Protein AF-A0A8S3V512-F1 (afdb_monomer_lite)

Secondary structure (DSSP, 8-state):
----HHHHHHHHHTT---------------------HHHHHHHHHTTSSSS-S------------EEE------GGG--STT----S--EEEEEEEETTEEEEEEPPPTTGGG-TTEEEEEEEEETTEEEE---BSSSEEEEEE-SSEEEETTEEEE--TTS-EEEEEEEEEEEEETTEEEEEPPPPPPEEEEE----

Structure (mmCIF, N/CA/C/O backbone):
data_AF-A0A8S3V512-F1
#
_entry.id   AF-A0A8S3V512-F1
#
loop_
_atom_site.group_PDB
_atom_site.id
_atom_site.type_symbol
_atom_site.label_atom_id
_atom_site.label_alt_id
_atom_site.label_comp_id
_atom_site.label_asym_id
_atom_site.label_entity_id
_atom_site.label_seq_id
_atom_site.pdbx_PDB_ins_code
_atom_site.Cartn_x
_atom_site.Cartn_y
_atom_site.Cartn_z
_atom_site.occupancy
_atom_site.B_iso_or_equiv
_atom_site.auth_seq_id
_atom_site.auth_comp_id
_atom_site.auth_asym_id
_atom_site.auth_atom_id
_atom_site.pdbx_PDB_model_num
ATOM 1 N N . MET A 1 1 ? 7.514 -22.785 24.937 1.00 37.00 1 MET A N 1
ATOM 2 C CA . MET A 1 1 ? 7.696 -21.390 25.385 1.00 37.00 1 MET A CA 1
ATOM 3 C C . MET A 1 1 ? 6.914 -20.519 24.428 1.00 37.00 1 MET A C 1
ATOM 5 O O . MET A 1 1 ? 7.418 -20.185 23.365 1.00 37.00 1 MET A O 1
ATOM 9 N N . GLU A 1 2 ? 5.651 -20.269 24.754 1.00 36.62 2 GLU A N 1
ATOM 10 C CA . GLU A 1 2 ? 4.831 -19.284 24.052 1.00 36.62 2 GLU A CA 1
ATOM 11 C C . GLU A 1 2 ? 5.275 -17.908 24.545 1.00 36.62 2 GLU A C 1
ATOM 13 O O . GLU A 1 2 ? 5.226 -17.632 25.741 1.00 36.62 2 GLU A O 1
ATOM 18 N N . PHE A 1 3 ? 5.815 -17.088 23.646 1.00 35.81 3 PHE A N 1
ATOM 19 C CA . PHE A 1 3 ? 6.108 -15.696 23.959 1.00 35.81 3 PHE A CA 1
ATOM 20 C C . PHE A 1 3 ? 4.819 -14.895 23.810 1.00 35.81 3 PHE A C 1
ATOM 22 O O . PHE A 1 3 ? 4.218 -14.872 22.735 1.00 35.81 3 PHE A O 1
ATOM 29 N N . ASP A 1 4 ? 4.412 -14.251 24.898 1.00 40.69 4 ASP A N 1
ATOM 30 C CA . ASP A 1 4 ? 3.221 -13.420 24.959 1.00 40.69 4 ASP A CA 1
ATOM 31 C C . ASP A 1 4 ? 3.415 -12.175 24.073 1.00 40.69 4 ASP A C 1
ATOM 33 O O . ASP A 1 4 ? 4.171 -11.249 24.382 1.00 40.69 4 ASP A O 1
ATOM 37 N N . SER A 1 5 ? 2.784 -12.196 22.897 1.00 44.16 5 SER A N 1
ATOM 38 C CA . SER A 1 5 ? 2.915 -11.175 21.843 1.00 44.16 5 SER A CA 1
ATOM 39 C C . SER A 1 5 ? 2.539 -9.754 22.297 1.00 44.16 5 SER A C 1
ATOM 41 O O . SER A 1 5 ? 2.955 -8.771 21.678 1.00 44.16 5 SER A O 1
ATOM 43 N N . VAL A 1 6 ? 1.814 -9.637 23.414 1.00 45.00 6 VAL A N 1
ATOM 44 C CA . VAL A 1 6 ? 1.390 -8.368 24.014 1.00 45.00 6 VAL A CA 1
ATOM 45 C C . VAL A 1 6 ? 2.539 -7.673 24.759 1.00 45.00 6 VAL A C 1
ATOM 47 O O . VAL A 1 6 ? 2.674 -6.449 24.675 1.00 45.00 6 VAL A O 1
ATOM 50 N N . GLU A 1 7 ? 3.429 -8.415 25.429 1.00 44.62 7 GLU A N 1
ATOM 51 C CA . GLU A 1 7 ? 4.554 -7.816 26.168 1.00 44.62 7 GLU A CA 1
ATOM 52 C C . GLU A 1 7 ? 5.646 -7.272 25.239 1.00 44.62 7 GLU A C 1
ATOM 54 O O . GLU A 1 7 ? 6.241 -6.224 25.513 1.00 44.62 7 GLU A O 1
ATOM 59 N N . TRP A 1 8 ? 5.875 -7.927 24.096 1.00 46.31 8 TRP A N 1
ATOM 60 C CA . TRP A 1 8 ? 6.818 -7.430 23.091 1.00 46.31 8 TRP A CA 1
ATOM 61 C C . TRP A 1 8 ? 6.380 -6.073 22.516 1.00 46.31 8 TRP A C 1
ATOM 63 O O . TRP A 1 8 ? 7.213 -5.187 22.305 1.00 46.31 8 TRP A O 1
ATOM 73 N N . PHE A 1 9 ? 5.070 -5.880 22.329 1.00 43.34 9 PHE A N 1
ATOM 74 C CA . PHE A 1 9 ? 4.493 -4.646 21.800 1.00 43.34 9 PHE A CA 1
ATOM 75 C C . PHE A 1 9 ? 4.665 -3.455 22.761 1.00 43.34 9 PHE A C 1
ATOM 77 O O . PHE A 1 9 ? 5.029 -2.361 22.328 1.00 43.34 9 PHE A O 1
ATOM 84 N N . ASN A 1 10 ? 4.501 -3.664 24.071 1.00 40.06 10 ASN A N 1
ATOM 85 C CA . ASN A 1 10 ? 4.652 -2.592 25.063 1.00 40.06 10 ASN A CA 1
ATOM 86 C C . ASN A 1 10 ? 6.109 -2.127 25.231 1.00 40.06 10 ASN A C 1
ATOM 88 O O . ASN A 1 10 ? 6.362 -0.944 25.455 1.00 40.06 10 ASN A O 1
ATOM 92 N N . ARG A 1 11 ? 7.093 -3.017 25.047 1.00 41.66 11 ARG A N 1
ATOM 93 C CA . ARG A 1 11 ? 8.512 -2.699 25.289 1.00 41.66 11 ARG A CA 1
ATOM 94 C C . ARG A 1 11 ? 9.146 -1.789 24.227 1.00 41.66 11 ARG A C 1
ATOM 96 O O . ARG A 1 11 ? 10.160 -1.153 24.497 1.00 41.66 11 ARG A O 1
ATOM 103 N N . LYS A 1 12 ? 8.566 -1.703 23.024 1.00 40.97 12 LYS A N 1
ATOM 104 C CA . LYS A 1 12 ? 9.072 -0.860 21.919 1.00 40.97 12 LYS A CA 1
ATOM 105 C C . LYS A 1 12 ? 8.526 0.572 21.924 1.00 40.97 12 LYS A C 1
ATOM 107 O O . LYS A 1 12 ? 9.119 1.424 21.270 1.00 40.97 12 LYS A O 1
ATOM 112 N N . VAL A 1 13 ? 7.438 0.846 22.649 1.00 43.56 13 VAL A N 1
ATOM 113 C CA . VAL A 1 13 ? 6.788 2.171 22.670 1.00 43.56 13 VAL A CA 1
ATOM 114 C C . VAL A 1 13 ? 7.428 3.117 23.699 1.00 43.56 13 VAL A C 1
ATOM 116 O O . VAL A 1 13 ? 7.411 4.325 23.502 1.00 43.56 13 VAL A O 1
ATOM 119 N N . CYS A 1 14 ? 8.096 2.601 24.734 1.00 39.25 14 CYS A N 1
ATOM 120 C CA . CYS A 1 14 ? 8.660 3.409 25.827 1.00 39.25 14 CYS A CA 1
ATOM 121 C C . CYS A 1 14 ? 10.039 4.056 25.555 1.00 39.25 14 CYS A C 1
ATOM 123 O O . CYS A 1 14 ? 10.699 4.478 26.498 1.00 39.25 14 CYS A O 1
ATOM 125 N N . HIS A 1 15 ? 10.509 4.135 24.305 1.00 37.75 15 HIS A N 1
ATOM 126 C CA . HIS A 1 15 ? 11.837 4.696 23.977 1.00 37.75 15 HIS A CA 1
ATOM 127 C C . HIS A 1 15 ? 11.812 5.921 23.048 1.00 37.75 15 HIS A C 1
ATOM 129 O O . HIS A 1 15 ? 12.822 6.237 22.426 1.00 37.75 15 HIS A O 1
ATOM 135 N N . LEU A 1 16 ? 10.680 6.627 22.954 1.00 42.75 16 LEU A N 1
ATOM 136 C CA . LEU A 1 16 ? 10.548 7.824 22.108 1.00 42.75 16 LEU A CA 1
ATOM 137 C C . LEU A 1 16 ? 10.292 9.142 22.869 1.00 42.75 16 LEU A C 1
ATOM 139 O O . LEU A 1 16 ? 10.141 10.171 22.219 1.00 42.75 16 LEU A O 1
ATOM 143 N N . ASP A 1 17 ? 10.330 9.151 24.206 1.00 38.28 17 ASP A N 1
ATOM 144 C CA . ASP A 1 17 ? 9.969 10.321 25.033 1.00 38.28 17 ASP A CA 1
ATOM 145 C C . ASP A 1 17 ? 11.167 11.123 25.591 1.00 38.28 17 ASP A C 1
ATOM 147 O O . ASP A 1 17 ? 11.149 11.562 26.737 1.00 38.28 17 ASP A O 1
ATOM 151 N N . GLU A 1 18 ? 12.208 11.381 24.792 1.00 43.38 18 GLU A N 1
ATOM 152 C CA . GLU A 1 18 ? 13.261 12.347 25.169 1.00 43.38 18 GLU A CA 1
ATOM 153 C C . GLU A 1 18 ? 13.635 13.288 24.015 1.00 43.38 18 GLU A C 1
ATOM 155 O O . GLU A 1 18 ? 14.761 13.300 23.531 1.00 43.38 18 GLU A O 1
ATOM 160 N N . VAL A 1 19 ? 12.689 14.131 23.585 1.00 39.28 19 VAL A N 1
ATOM 161 C CA . VAL A 1 19 ? 13.014 15.443 22.995 1.00 39.28 19 VAL A CA 1
ATOM 162 C C . VAL A 1 19 ? 12.019 16.477 23.531 1.00 39.28 19 VAL A C 1
ATOM 164 O O . VAL A 1 19 ? 10.984 16.767 22.935 1.00 39.28 19 VAL A O 1
ATOM 167 N N . LEU A 1 20 ? 12.340 17.016 24.707 1.00 36.06 20 LEU A N 1
ATOM 168 C CA . LEU A 1 20 ? 11.692 18.176 25.316 1.00 36.06 20 LEU A CA 1
ATOM 169 C C . LEU A 1 20 ? 12.034 19.437 24.506 1.00 36.06 20 LEU A C 1
ATOM 171 O O . LEU A 1 20 ? 13.169 19.908 24.538 1.00 36.06 20 LEU A O 1
ATOM 175 N N . VAL A 1 21 ? 11.047 20.010 23.815 1.00 41.50 21 VAL A N 1
ATOM 176 C CA . VAL A 1 21 ? 11.121 21.384 23.296 1.00 41.50 21 VAL A CA 1
ATOM 177 C C . VAL A 1 21 ? 10.323 22.288 24.230 1.00 41.50 21 VAL A C 1
ATOM 179 O O . VAL A 1 21 ? 9.116 22.134 24.402 1.00 41.50 21 VAL A O 1
ATOM 182 N N . HIS A 1 22 ? 11.037 23.220 24.855 1.00 35.31 22 HIS A N 1
ATOM 183 C CA . HIS A 1 22 ? 10.507 24.305 25.673 1.00 35.31 22 HIS A CA 1
ATOM 184 C C . HIS A 1 22 ? 9.662 25.248 24.799 1.00 35.31 22 HIS A C 1
ATOM 186 O O . HIS A 1 22 ? 10.190 25.857 23.870 1.00 35.31 22 HIS A O 1
ATOM 192 N N . ILE A 1 23 ? 8.367 25.384 25.097 1.00 40.06 23 ILE A N 1
ATOM 193 C CA . ILE A 1 23 ? 7.499 26.414 24.510 1.00 40.06 23 ILE A CA 1
ATOM 194 C C . ILE A 1 23 ? 7.161 27.419 25.621 1.00 40.06 23 ILE A C 1
ATOM 196 O O . ILE A 1 23 ? 6.648 27.000 26.662 1.00 40.06 23 ILE A O 1
ATOM 200 N N . PRO A 1 24 ? 7.458 28.718 25.446 1.00 37.62 24 PRO A N 1
ATOM 201 C CA . PRO A 1 24 ? 7.123 29.736 26.429 1.00 37.62 24 PRO A CA 1
ATOM 202 C C . PRO A 1 24 ? 5.611 29.986 26.483 1.00 37.62 24 PRO A C 1
ATOM 204 O O . PRO A 1 24 ? 4.921 30.056 25.467 1.00 37.62 24 PRO A O 1
ATOM 207 N N . SER A 1 25 ? 5.127 30.109 27.716 1.00 42.19 25 SER A N 1
ATOM 208 C CA . SER A 1 25 ? 3.764 30.461 28.098 1.00 42.19 25 SER A CA 1
ATOM 209 C C . SER A 1 25 ? 3.593 31.971 28.034 1.00 42.19 25 SER A C 1
ATOM 211 O O . SER A 1 25 ? 4.161 32.652 28.877 1.00 42.19 25 SER A O 1
ATOM 213 N N . GLU A 1 26 ? 2.768 32.469 27.117 1.00 45.38 26 GLU A N 1
ATOM 214 C CA . GLU A 1 26 ? 2.046 33.737 27.264 1.00 45.38 26 GLU A CA 1
ATOM 215 C C . GLU A 1 26 ? 0.989 33.847 26.156 1.00 45.38 26 GLU A C 1
ATOM 217 O O . GLU A 1 26 ? 1.321 33.789 24.976 1.00 45.38 26 GLU A O 1
ATOM 222 N N . CYS A 1 27 ? -0.287 33.924 26.548 1.00 37.25 27 CYS A N 1
ATOM 223 C CA . CYS A 1 27 ? -1.294 34.842 26.001 1.00 37.25 27 CYS A CA 1
ATOM 224 C C . CYS A 1 27 ? -2.645 34.565 26.676 1.00 37.25 27 CYS A C 1
ATOM 226 O O . CYS A 1 27 ? -3.325 33.571 26.426 1.00 37.25 27 CYS A O 1
ATOM 228 N N . HIS A 1 28 ? -2.988 35.483 27.572 1.00 43.50 28 HIS A N 1
ATOM 229 C CA . HIS A 1 28 ? -4.308 35.703 28.137 1.00 43.50 28 HIS A CA 1
ATOM 230 C C . HIS A 1 28 ? -5.195 36.324 27.051 1.00 43.50 28 HIS A C 1
ATOM 232 O O . HIS A 1 28 ? -4.882 37.426 26.624 1.00 43.50 28 HIS A O 1
ATOM 238 N N . GLU A 1 29 ? -6.316 35.704 26.677 1.00 43.66 29 GLU A N 1
ATOM 239 C CA . GLU A 1 29 ? -7.470 36.443 26.145 1.00 43.66 29 GLU A CA 1
ATOM 240 C C . GLU A 1 29 ? -8.781 35.822 26.639 1.00 43.66 29 GLU A C 1
ATOM 242 O O . GLU A 1 29 ? -8.991 34.608 26.625 1.00 43.66 29 GLU A O 1
ATOM 247 N N . GLN A 1 30 ? -9.631 36.708 27.149 1.00 46.22 30 GLN A N 1
ATOM 248 C CA . GLN A 1 30 ? -10.983 36.470 27.628 1.00 46.22 30 GLN A CA 1
ATOM 249 C C . GLN A 1 30 ? -11.891 36.114 26.445 1.00 46.22 30 GLN A C 1
ATOM 251 O O . GLN A 1 30 ? -11.862 36.801 25.429 1.00 46.22 30 GLN A O 1
ATOM 256 N N . TYR A 1 31 ? -12.747 35.100 26.595 1.00 43.09 31 TYR A N 1
ATOM 257 C CA . TYR A 1 31 ? -13.882 34.906 25.693 1.00 43.09 31 TYR A CA 1
ATOM 258 C C . TYR A 1 31 ? -15.178 34.774 26.480 1.00 43.09 31 TYR A C 1
ATOM 260 O O . TYR A 1 31 ? -15.299 33.993 27.424 1.00 43.09 31 TYR A O 1
ATOM 268 N N . GLU A 1 32 ? -16.117 35.622 26.080 1.00 42.34 32 GLU A N 1
ATOM 269 C CA . GLU A 1 32 ? -17.386 35.882 26.729 1.00 42.34 32 GLU A CA 1
ATOM 270 C C . GLU A 1 32 ? -18.366 34.706 26.654 1.00 42.34 32 GLU A C 1
ATOM 272 O O . GLU A 1 32 ? -18.419 33.924 25.702 1.00 42.34 32 GLU A O 1
ATOM 277 N N . HIS A 1 33 ? -19.189 34.647 27.697 1.00 47.66 33 HIS A N 1
ATOM 278 C CA . HIS A 1 33 ? -20.396 33.845 27.819 1.00 47.66 33 HIS A CA 1
ATOM 279 C C . HIS A 1 33 ? -21.323 34.043 26.611 1.00 47.66 33 HIS A C 1
ATOM 281 O O . HIS A 1 33 ? -21.807 35.149 26.386 1.00 47.66 33 HIS A O 1
ATOM 287 N N . ASN A 1 34 ? -21.658 32.963 25.895 1.00 45.66 34 ASN A N 1
ATOM 288 C CA . ASN A 1 34 ? -22.721 32.999 24.892 1.00 45.66 34 ASN A CA 1
ATOM 289 C C . ASN A 1 34 ? -23.780 31.922 25.175 1.00 45.66 34 ASN A C 1
ATOM 291 O O . ASN A 1 34 ? -23.531 30.715 25.121 1.00 45.66 34 ASN A O 1
ATOM 295 N N . SER A 1 35 ? -24.970 32.394 25.535 1.00 54.78 35 SER A N 1
ATOM 296 C CA . SER A 1 35 ? -26.151 31.620 25.904 1.00 54.78 35 SER A CA 1
ATOM 297 C C . SER A 1 35 ? -26.770 30.957 24.673 1.00 54.78 35 SER A C 1
ATOM 299 O O . SER A 1 35 ? -27.548 31.585 23.963 1.00 54.78 35 SER A O 1
ATOM 301 N N . ASN A 1 36 ? -26.442 29.688 24.397 1.00 55.19 36 ASN A N 1
ATOM 302 C CA . ASN A 1 36 ? -27.179 28.897 23.395 1.00 55.19 36 ASN A CA 1
ATOM 303 C C . ASN A 1 36 ? -27.113 27.365 23.613 1.00 55.19 36 ASN A C 1
ATOM 305 O O . ASN A 1 36 ? -27.069 26.577 22.669 1.00 55.19 36 ASN A O 1
ATOM 309 N N . SER A 1 37 ? -27.079 26.936 24.879 1.00 56.72 37 SER A N 1
ATOM 310 C CA . SER A 1 37 ? -26.908 25.531 25.300 1.00 56.72 37 SER A CA 1
ATOM 311 C C . SER A 1 37 ? -28.115 24.634 24.984 1.00 56.72 37 SER A C 1
ATOM 313 O O . SER A 1 37 ? -27.954 23.474 24.594 1.00 56.72 37 SER A O 1
ATOM 315 N N . ASP A 1 38 ? -29.335 25.154 25.114 1.00 53.56 38 ASP A N 1
ATOM 316 C CA . ASP A 1 38 ? -30.493 24.267 25.283 1.00 53.56 38 ASP A CA 1
ATOM 317 C C . ASP A 1 38 ? -31.152 23.862 23.956 1.00 53.56 38 ASP A C 1
ATOM 319 O O . ASP A 1 38 ? -31.605 22.726 23.808 1.00 53.56 38 ASP A O 1
ATOM 323 N N . ALA A 1 39 ? -31.071 24.704 22.921 1.00 56.12 39 ALA A N 1
ATOM 324 C CA . ALA A 1 39 ? -31.597 24.379 21.591 1.00 56.12 39 ALA A CA 1
ATOM 325 C C . ALA A 1 39 ? -30.789 23.278 20.867 1.00 56.12 39 ALA A C 1
ATOM 327 O O . ALA A 1 39 ? -31.332 22.512 20.067 1.00 56.12 39 ALA A O 1
ATOM 328 N N . ILE A 1 40 ? -29.489 23.155 21.160 1.00 57.53 40 ILE A N 1
ATOM 329 C CA . ILE A 1 40 ? -28.614 22.130 20.563 1.00 57.53 40 ILE A CA 1
ATOM 330 C C . ILE A 1 40 ? -28.837 20.763 21.230 1.00 57.53 40 ILE A C 1
ATOM 332 O O . ILE A 1 40 ? -28.682 19.718 20.586 1.00 57.53 40 ILE A O 1
ATOM 336 N N . ARG A 1 41 ? -29.248 20.753 22.505 1.00 57.12 41 ARG A N 1
ATOM 337 C CA . ARG A 1 41 ? -29.481 19.529 23.279 1.00 57.12 41 ARG A CA 1
ATOM 338 C C . ARG A 1 41 ? -30.752 18.796 22.838 1.00 57.12 41 ARG A C 1
ATOM 340 O O . ARG A 1 41 ? -30.716 17.572 22.711 1.00 57.12 41 ARG A O 1
ATOM 347 N N . GLU A 1 42 ? -31.816 19.525 22.503 1.00 58.78 42 GLU A N 1
ATOM 348 C CA . GLU A 1 42 ? -33.092 18.950 22.040 1.00 58.78 42 GLU A CA 1
ATOM 349 C C . GLU A 1 42 ? -32.959 18.302 20.646 1.00 58.78 42 GLU A C 1
ATOM 351 O O . GLU A 1 42 ? -33.421 17.185 20.406 1.00 58.78 42 GLU A O 1
ATOM 356 N N . LYS A 1 43 ? -32.215 18.941 19.729 1.00 55.56 43 LYS A N 1
ATOM 357 C CA . LYS A 1 43 ? -32.039 18.461 18.343 1.00 55.56 43 LYS A CA 1
ATOM 358 C C . LYS A 1 43 ? -31.258 17.141 18.245 1.00 55.56 43 LYS A C 1
ATOM 360 O O . LYS A 1 43 ? -31.413 16.407 17.272 1.00 55.56 43 LYS A O 1
ATOM 365 N N . ARG A 1 44 ? -30.445 16.804 19.256 1.00 55.78 44 ARG A N 1
ATOM 366 C CA . ARG A 1 44 ? -29.693 15.535 19.329 1.00 55.78 44 ARG A CA 1
ATOM 367 C C . ARG A 1 44 ? -30.516 14.360 19.869 1.00 55.78 44 ARG A C 1
ATOM 369 O O . ARG A 1 44 ? -30.131 13.217 19.635 1.00 55.78 44 ARG A O 1
ATOM 376 N N . ARG A 1 45 ? -31.638 14.609 20.556 1.00 54.50 45 ARG A N 1
ATOM 377 C CA . ARG A 1 45 ? -32.485 13.548 21.131 1.00 54.50 45 ARG A CA 1
ATOM 378 C C . ARG A 1 45 ? -33.338 12.855 20.063 1.00 54.50 45 ARG A C 1
ATOM 380 O O . ARG A 1 45 ? -33.380 11.631 20.025 1.00 54.50 45 ARG A O 1
ATOM 387 N N . ASN A 1 46 ? -33.878 13.623 19.116 1.00 48.38 46 ASN A N 1
ATOM 388 C CA . ASN A 1 46 ? -34.772 13.109 18.068 1.00 48.38 46 ASN A CA 1
ATOM 389 C C . ASN A 1 46 ? -34.075 12.312 16.949 1.00 48.38 46 ASN A C 1
ATOM 391 O O . ASN A 1 46 ? -34.753 11.712 16.121 1.00 48.38 46 ASN A O 1
ATOM 395 N N . LEU A 1 47 ? -32.737 12.256 16.912 1.00 48.41 47 LEU A N 1
ATOM 396 C CA . LEU A 1 47 ? -32.009 11.444 15.923 1.00 48.41 47 LEU A CA 1
ATOM 397 C C . LEU A 1 47 ? -31.738 10.002 16.396 1.00 48.41 47 LEU A C 1
ATOM 399 O O . LEU A 1 47 ? -31.253 9.189 15.614 1.00 48.41 47 LEU A O 1
ATOM 403 N N . ARG A 1 48 ? -32.029 9.669 17.665 1.00 47.16 48 ARG A N 1
ATOM 404 C CA . ARG A 1 48 ? -31.736 8.344 18.247 1.00 47.16 48 ARG A CA 1
ATOM 405 C C . ARG A 1 48 ? -32.876 7.329 18.159 1.00 47.16 48 ARG A C 1
ATOM 407 O O . ARG A 1 48 ? -32.616 6.152 18.378 1.00 47.16 48 ARG A O 1
ATOM 414 N N . GLU A 1 49 ? -34.093 7.731 17.804 1.00 44.78 49 GLU A N 1
ATOM 415 C CA . GLU A 1 49 ? -35.249 6.816 17.833 1.00 44.78 49 GLU A CA 1
ATOM 416 C C . GLU A 1 49 ? -35.537 6.103 16.499 1.00 44.78 49 GLU A C 1
ATOM 418 O O . GLU A 1 49 ? -36.313 5.156 16.476 1.00 44.78 49 GLU A O 1
ATOM 423 N N . ASN A 1 50 ? -34.842 6.448 15.406 1.00 41.31 50 ASN A N 1
ATOM 424 C CA . ASN A 1 50 ? -35.071 5.831 14.087 1.00 41.31 50 ASN A CA 1
ATOM 425 C C . ASN A 1 50 ? -34.020 4.792 13.650 1.00 41.31 50 ASN A C 1
ATOM 427 O O . ASN A 1 50 ? -34.068 4.323 12.517 1.00 41.31 50 ASN A O 1
ATOM 431 N N . VAL A 1 51 ? -33.078 4.397 14.516 1.00 46.09 51 VAL A N 1
ATOM 432 C CA . VAL A 1 51 ? -32.008 3.429 14.171 1.00 46.09 51 VAL A CA 1
ATOM 433 C C . VAL A 1 51 ? -32.023 2.230 15.126 1.00 46.09 51 VAL A C 1
ATOM 435 O O . VAL A 1 51 ? -31.003 1.853 15.694 1.00 46.09 51 VAL A O 1
ATOM 438 N N . SER A 1 52 ? -33.199 1.648 15.374 1.00 42.12 52 SER A N 1
ATOM 439 C CA . SER A 1 52 ? -33.340 0.517 16.312 1.00 42.12 52 SER A CA 1
ATOM 440 C C . SER A 1 52 ? -34.089 -0.695 15.764 1.00 42.12 52 SER A C 1
ATOM 442 O O . SER A 1 52 ? -34.646 -1.483 16.519 1.00 42.12 52 SER A O 1
ATOM 444 N N . THR A 1 53 ? -34.059 -0.915 14.452 1.00 42.28 53 THR A N 1
ATOM 445 C CA . THR A 1 53 ? -34.572 -2.161 13.867 1.00 42.28 53 THR A CA 1
ATOM 446 C C . THR A 1 53 ? -33.758 -2.578 12.648 1.00 42.28 53 THR A C 1
ATOM 448 O O . THR A 1 53 ? -34.193 -2.359 11.534 1.00 42.28 53 THR A O 1
ATOM 451 N N . THR A 1 54 ? -32.581 -3.181 12.867 1.00 44.72 54 THR A N 1
ATOM 452 C CA . THR A 1 54 ? -32.009 -4.269 12.031 1.00 44.72 54 THR A CA 1
ATOM 453 C C . THR A 1 54 ? -30.605 -4.643 12.522 1.00 44.72 54 THR A C 1
ATOM 455 O O . THR A 1 54 ? -29.624 -4.380 11.840 1.00 44.72 54 THR A O 1
ATOM 458 N N . LEU A 1 55 ? -30.464 -5.266 13.694 1.00 43.38 55 LEU A N 1
ATOM 459 C CA . LEU A 1 55 ? -29.225 -5.977 14.042 1.00 43.38 55 LEU A CA 1
ATOM 460 C C . LEU A 1 55 ? -29.571 -7.204 14.887 1.00 43.38 55 LEU A C 1
ATOM 462 O O . LEU A 1 55 ? -29.552 -7.187 16.112 1.00 43.38 55 LEU A O 1
ATOM 466 N N . SER A 1 56 ? -29.905 -8.292 14.201 1.00 37.38 56 SER A N 1
ATOM 467 C CA . SER A 1 56 ? -29.741 -9.632 14.752 1.00 37.38 56 SER A CA 1
ATOM 468 C C . SER A 1 56 ? -29.023 -10.476 13.703 1.00 37.38 56 SER A C 1
ATOM 470 O O . SER A 1 56 ? -29.453 -10.527 12.555 1.00 37.38 56 SER A O 1
ATOM 472 N N . LYS A 1 57 ? -27.926 -11.111 14.137 1.00 43.69 57 LYS A N 1
ATOM 473 C CA . LYS A 1 57 ? -26.970 -11.949 13.388 1.00 43.69 57 LYS A CA 1
ATOM 474 C C . LYS A 1 57 ? -25.917 -11.201 12.566 1.00 43.69 57 LYS A C 1
ATOM 476 O O . LYS A 1 57 ? -26.171 -10.819 11.436 1.00 43.69 57 LYS A O 1
ATOM 481 N N . LEU A 1 58 ? -24.686 -11.184 13.079 1.00 35.41 58 LEU A N 1
ATOM 482 C CA . LEU A 1 58 ? -23.535 -11.715 12.343 1.00 35.41 58 LEU A CA 1
ATOM 483 C C . LEU A 1 58 ? -22.441 -12.100 13.352 1.00 35.41 58 LEU A C 1
ATOM 485 O O . LEU A 1 58 ? -21.864 -11.245 14.016 1.00 35.41 58 LEU A O 1
ATOM 489 N N . GLY A 1 59 ? -22.189 -13.402 13.487 1.00 32.88 59 GLY A N 1
ATOM 490 C CA . GLY A 1 59 ? -20.928 -13.882 14.040 1.00 32.88 59 GLY A CA 1
ATOM 491 C C . GLY A 1 59 ? -19.805 -13.545 13.061 1.00 32.88 59 GLY A C 1
ATOM 492 O O . GLY A 1 59 ? -20.021 -13.570 11.848 1.00 32.88 59 GLY A O 1
ATOM 493 N N . SER A 1 60 ? -18.636 -13.203 13.596 1.00 37.22 60 SER A N 1
ATOM 494 C CA . SER A 1 60 ? -17.427 -12.822 12.865 1.00 37.22 60 SER A CA 1
ATOM 495 C C . SER A 1 60 ? -16.966 -13.921 11.901 1.00 37.22 60 SER A C 1
ATOM 497 O O . SER A 1 60 ? -16.127 -14.752 12.231 1.00 37.22 60 SER A O 1
ATOM 499 N N . SER A 1 61 ? -17.524 -13.925 10.693 1.00 31.08 61 SER A N 1
ATOM 500 C CA . SER A 1 61 ? -16.998 -14.624 9.526 1.00 31.08 61 SER A CA 1
ATOM 501 C C . SER A 1 61 ? -16.488 -13.550 8.576 1.00 31.08 61 SER A C 1
ATOM 503 O O . SER A 1 61 ? -17.263 -12.838 7.937 1.00 31.08 61 SER A O 1
ATOM 505 N N . VAL A 1 62 ? -15.171 -13.362 8.569 1.00 37.75 62 VAL A N 1
ATOM 506 C CA . VAL A 1 62 ? -14.503 -12.402 7.693 1.00 37.75 62 VAL A CA 1
ATOM 507 C C . VAL A 1 62 ? -14.474 -13.005 6.291 1.00 37.75 62 VAL A C 1
ATOM 509 O O . VAL A 1 62 ? -13.764 -13.975 6.038 1.00 37.75 62 VAL A O 1
ATOM 512 N N . GLN A 1 63 ? -15.293 -12.465 5.389 1.00 36.38 63 GLN A N 1
ATOM 513 C CA . GLN A 1 63 ? -15.257 -12.824 3.975 1.00 36.38 63 GLN A CA 1
ATOM 514 C C . GLN A 1 63 ? -13.994 -12.235 3.334 1.00 36.38 63 GLN A C 1
ATOM 516 O O . GLN A 1 63 ? -13.767 -11.027 3.406 1.00 36.38 63 GLN A O 1
ATOM 521 N N . VAL A 1 64 ? -13.198 -13.086 2.680 1.00 39.78 64 VAL A N 1
ATOM 522 C CA . VAL A 1 64 ? -12.152 -12.662 1.740 1.00 39.78 64 VAL A CA 1
ATOM 523 C C . VAL A 1 64 ? -12.847 -11.877 0.633 1.00 39.78 64 VAL A C 1
ATOM 525 O O . VAL A 1 64 ? -13.599 -12.443 -0.159 1.00 39.78 64 VAL A O 1
ATOM 528 N N . ARG A 1 65 ? -12.669 -10.556 0.622 1.00 50.06 65 ARG A N 1
ATOM 529 C CA . ARG A 1 65 ? -13.272 -9.685 -0.383 1.00 50.06 65 ARG A CA 1
ATOM 530 C C . ARG A 1 65 ? -12.203 -9.342 -1.404 1.00 50.06 65 ARG A C 1
ATOM 532 O O . ARG A 1 65 ? -11.333 -8.519 -1.141 1.00 50.06 65 ARG A O 1
ATOM 539 N N . GLU A 1 66 ? -12.262 -9.988 -2.560 1.00 50.72 66 GLU A N 1
ATOM 540 C CA . GLU A 1 66 ? -11.514 -9.532 -3.727 1.00 50.72 66 GLU A CA 1
ATOM 541 C C . GLU A 1 66 ? -12.094 -8.187 -4.158 1.00 50.72 66 GLU A C 1
ATOM 543 O O . GLU A 1 66 ? -13.308 -8.044 -4.336 1.00 50.72 66 GLU A O 1
ATOM 548 N N . GLN A 1 67 ? -11.240 -7.175 -4.279 1.00 56.59 67 GLN A N 1
ATOM 549 C CA . GLN A 1 67 ? -11.654 -5.891 -4.813 1.00 56.59 67 GLN A CA 1
ATOM 550 C C . GLN A 1 67 ? -10.875 -5.637 -6.095 1.00 56.59 67 GLN A C 1
ATOM 552 O O . GLN A 1 67 ? -9.749 -5.150 -6.113 1.00 56.59 67 GLN A O 1
ATOM 557 N N . THR A 1 68 ? -11.515 -5.993 -7.199 1.00 48.03 68 THR A N 1
ATOM 558 C CA . THR A 1 68 ? -11.026 -5.720 -8.541 1.00 48.03 68 THR A CA 1
ATOM 559 C C . THR A 1 68 ? -11.401 -4.286 -8.907 1.00 48.03 68 THR A C 1
ATOM 561 O O . THR A 1 68 ? -12.550 -4.005 -9.244 1.00 48.03 68 THR A O 1
ATOM 564 N N . CYS A 1 69 ? -10.451 -3.355 -8.839 1.00 47.31 69 CYS A N 1
ATOM 565 C CA . CYS A 1 69 ? -10.634 -2.036 -9.446 1.00 47.31 69 CYS A CA 1
ATOM 566 C C . CYS A 1 69 ? -10.199 -2.112 -10.914 1.00 47.31 69 CYS A C 1
ATOM 568 O O . CYS A 1 69 ? -9.058 -2.465 -11.204 1.00 47.31 69 CYS A O 1
ATOM 570 N N . SER A 1 70 ? -11.108 -1.862 -11.862 1.00 41.59 70 SER A N 1
ATOM 571 C CA . SER A 1 70 ? -10.748 -1.728 -13.278 1.00 41.59 70 SER A CA 1
ATOM 572 C C . SER A 1 70 ? -10.488 -0.263 -13.608 1.00 41.59 70 SER A C 1
ATOM 574 O O . SER A 1 70 ? -11.421 0.502 -13.856 1.00 41.59 70 SER A O 1
ATOM 576 N N . SER A 1 71 ? -9.224 0.132 -13.656 1.00 48.75 71 SER A N 1
ATOM 577 C CA . SER A 1 71 ? -8.831 1.337 -14.380 1.00 48.75 71 SER A CA 1
ATOM 578 C C . SER A 1 71 ? -8.731 0.976 -15.861 1.00 48.75 71 SER A C 1
ATOM 580 O O . SER A 1 71 ? -7.749 0.395 -16.316 1.00 48.75 71 SER A O 1
ATOM 582 N N . THR A 1 72 ? -9.776 1.281 -16.632 1.00 41.19 72 THR A N 1
ATOM 583 C CA . THR A 1 72 ? -9.781 1.106 -18.091 1.00 41.19 72 THR A CA 1
ATOM 584 C C . THR A 1 72 ? -8.887 2.173 -18.727 1.00 41.19 72 THR A C 1
ATOM 586 O O . THR A 1 72 ? -9.359 3.206 -19.197 1.00 41.19 72 THR A O 1
ATOM 589 N N . LEU A 1 73 ? -7.572 1.972 -18.693 1.00 49.88 73 LEU A N 1
ATOM 590 C CA . LEU A 1 73 ? -6.614 2.831 -19.384 1.00 49.88 73 LEU A CA 1
ATOM 591 C C . LEU A 1 73 ? -6.458 2.322 -20.824 1.00 49.88 73 LEU A C 1
ATOM 593 O O . LEU A 1 73 ? -6.177 1.147 -21.050 1.00 49.88 73 LEU A O 1
ATOM 597 N N . GLN A 1 74 ? -6.705 3.193 -21.807 1.00 48.25 74 GLN A N 1
ATOM 598 C CA . GLN A 1 74 ? -6.698 2.826 -23.227 1.00 48.25 74 GLN A CA 1
ATOM 599 C C . GLN A 1 74 ? -5.339 2.240 -23.654 1.00 48.25 74 GLN A C 1
ATOM 601 O O . GLN A 1 74 ? -4.285 2.798 -23.341 1.00 48.25 74 GLN A O 1
ATOM 606 N N . SER A 1 75 ? -5.378 1.107 -24.367 1.00 52.12 75 SER A N 1
ATOM 607 C CA . SER A 1 75 ? -4.234 0.221 -24.650 1.00 52.12 75 SER A CA 1
ATOM 608 C C . SER A 1 75 ? -3.083 0.868 -25.418 1.00 52.12 75 SER A C 1
ATOM 610 O O . SER A 1 75 ? -1.950 0.398 -25.340 1.00 52.12 75 SER A O 1
ATOM 612 N N . ASP A 1 76 ? -3.339 1.957 -26.137 1.00 53.78 76 ASP A N 1
ATOM 613 C CA . ASP A 1 76 ? -2.412 2.452 -27.158 1.00 53.78 76 ASP A CA 1
ATOM 614 C C . ASP A 1 76 ? -1.214 3.221 -26.577 1.00 53.78 76 ASP A C 1
ATOM 616 O O . ASP A 1 76 ? -0.239 3.486 -27.278 1.00 53.78 76 ASP A O 1
ATOM 620 N N . GLN A 1 77 ? -1.225 3.532 -25.276 1.00 52.78 77 GLN A N 1
ATOM 621 C CA . GLN A 1 77 ? -0.127 4.240 -24.608 1.00 52.78 77 GLN A CA 1
ATOM 622 C C . GLN A 1 77 ? 0.950 3.325 -23.981 1.00 52.78 77 GLN A C 1
ATOM 624 O O . GLN A 1 77 ? 1.899 3.829 -23.369 1.00 52.78 77 GLN A O 1
ATOM 629 N N . TYR A 1 78 ? 0.829 1.999 -24.103 1.00 54.06 78 TYR A N 1
ATOM 630 C CA . TYR A 1 78 ? 1.668 1.033 -23.373 1.00 54.06 78 TYR A CA 1
ATOM 631 C C . TYR A 1 78 ? 2.784 0.371 -24.195 1.00 54.06 78 TYR A C 1
ATOM 633 O O . TYR A 1 78 ? 3.574 -0.387 -23.641 1.00 54.06 78 TYR A O 1
ATOM 641 N N . ASN A 1 79 ? 2.920 0.706 -25.480 1.00 54.28 79 ASN A N 1
ATOM 642 C CA . ASN A 1 79 ? 3.988 0.183 -26.347 1.00 54.28 79 ASN A CA 1
ATOM 643 C C . ASN A 1 79 ? 5.304 0.984 -26.272 1.00 54.28 79 ASN A C 1
ATOM 645 O O . ASN A 1 79 ? 6.164 0.833 -27.136 1.00 54.28 79 ASN A O 1
ATOM 649 N N . ILE A 1 80 ? 5.476 1.852 -25.268 1.00 60.81 80 ILE A N 1
ATOM 650 C CA . ILE A 1 80 ? 6.720 2.608 -25.074 1.00 60.81 80 ILE A CA 1
ATOM 651 C C . ILE A 1 80 ? 7.709 1.720 -24.301 1.00 60.81 80 ILE A C 1
ATOM 653 O O . ILE A 1 80 ? 7.421 1.373 -23.150 1.00 60.81 80 ILE A O 1
ATOM 657 N N . PRO A 1 81 ? 8.874 1.364 -24.879 1.00 62.09 81 PRO A N 1
ATOM 658 C CA . PRO A 1 81 ? 9.901 0.608 -24.172 1.00 62.09 81 PRO A CA 1
ATOM 659 C C . PRO A 1 81 ? 10.291 1.295 -22.860 1.00 62.09 81 PRO A C 1
ATOM 661 O O . PRO A 1 81 ? 10.498 2.507 -22.823 1.00 62.09 81 PRO A O 1
ATOM 664 N N . GLY A 1 82 ? 10.378 0.520 -21.779 1.00 66.06 82 GLY A N 1
ATOM 665 C CA . GLY A 1 82 ? 10.764 1.021 -20.458 1.00 66.06 82 GLY A CA 1
ATOM 666 C C . GLY A 1 82 ? 9.639 1.654 -19.635 1.00 66.06 82 GLY A C 1
ATOM 667 O O . GLY A 1 82 ? 9.882 2.005 -18.490 1.00 66.06 82 GLY A O 1
ATOM 668 N N . ARG A 1 83 ? 8.403 1.774 -20.140 1.00 76.94 83 ARG A N 1
ATOM 669 C CA . ARG A 1 83 ? 7.269 2.245 -19.325 1.00 76.94 83 ARG A CA 1
ATOM 670 C C . ARG A 1 83 ? 6.710 1.115 -18.462 1.00 76.94 83 ARG A C 1
ATOM 672 O O . ARG A 1 83 ? 6.507 0.016 -18.956 1.00 76.94 83 ARG A O 1
ATOM 679 N N . ILE A 1 84 ? 6.392 1.377 -17.195 1.00 77.31 84 ILE A N 1
ATOM 680 C CA . ILE A 1 84 ? 5.666 0.417 -16.344 1.00 77.31 84 ILE A CA 1
ATOM 681 C C . ILE A 1 84 ? 4.190 0.378 -16.767 1.00 77.31 84 ILE A C 1
ATOM 683 O O . ILE A 1 84 ? 3.513 1.411 -16.762 1.00 77.31 84 ILE A O 1
ATOM 687 N N . CYS A 1 85 ? 3.691 -0.813 -17.108 1.00 70.56 85 CYS A N 1
ATOM 688 C CA . CYS A 1 85 ? 2.364 -1.015 -17.688 1.00 70.56 85 CYS A CA 1
ATOM 689 C C . CYS A 1 85 ? 1.478 -1.835 -16.736 1.00 70.56 85 CYS A C 1
ATOM 691 O O . CYS A 1 85 ? 1.448 -3.064 -16.827 1.00 70.56 85 CYS A O 1
ATOM 693 N N . PRO A 1 86 ? 0.747 -1.202 -15.802 1.00 62.31 86 PRO A N 1
ATOM 694 C CA . PRO A 1 86 ? -0.276 -1.921 -15.060 1.00 62.31 86 PRO A CA 1
ATOM 695 C C . PRO A 1 86 ? -1.474 -2.152 -15.985 1.00 62.31 86 PRO A C 1
ATOM 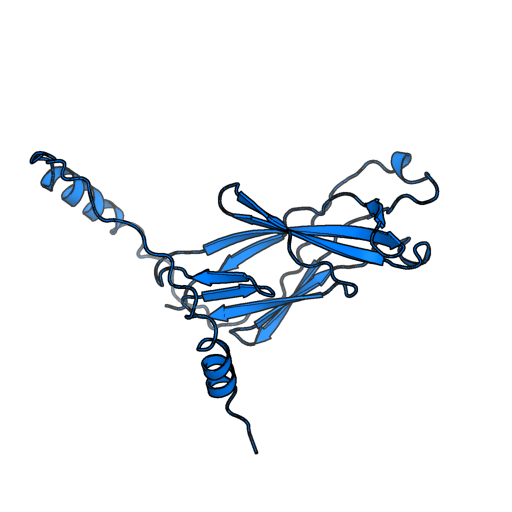697 O O . PRO A 1 86 ? -2.092 -1.187 -16.427 1.00 62.31 86 PRO A O 1
ATOM 700 N N . LYS A 1 87 ? -1.813 -3.414 -16.284 1.00 59.50 87 LYS A N 1
ATOM 701 C CA . LYS A 1 87 ? -3.096 -3.732 -16.938 1.00 59.50 87 LYS A CA 1
ATOM 702 C C . LYS A 1 87 ? -4.273 -3.472 -16.004 1.00 59.50 87 LYS A C 1
ATOM 704 O O . LYS A 1 87 ? -5.304 -2.976 -16.440 1.00 59.50 87 LYS A O 1
ATOM 709 N N . GLN A 1 88 ? -4.106 -3.830 -14.732 1.00 66.12 88 GLN A N 1
ATOM 710 C CA . GLN A 1 88 ? -5.095 -3.664 -13.677 1.00 66.12 88 GLN A CA 1
ATOM 711 C C . GLN A 1 88 ? -4.396 -3.875 -12.330 1.00 66.12 88 GLN A C 1
ATOM 713 O O . GLN A 1 88 ? -3.726 -4.891 -12.146 1.00 66.12 88 GLN A O 1
ATOM 718 N N . THR A 1 89 ? -4.502 -2.936 -11.387 1.00 65.38 89 THR A N 1
ATOM 719 C CA . THR A 1 89 ? -4.000 -3.182 -10.026 1.00 65.38 89 THR A CA 1
ATOM 720 C C . THR A 1 89 ? -5.030 -4.021 -9.281 1.00 65.38 89 THR A C 1
ATOM 722 O O . THR A 1 89 ? -5.998 -3.494 -8.735 1.00 65.38 89 THR A O 1
ATOM 725 N N . ILE A 1 90 ? -4.837 -5.338 -9.296 1.00 74.31 90 ILE A N 1
ATOM 726 C CA . ILE A 1 90 ? -5.627 -6.274 -8.496 1.00 74.31 90 ILE A CA 1
ATOM 727 C C . ILE A 1 90 ? -4.985 -6.364 -7.116 1.00 74.31 90 ILE A C 1
ATOM 729 O O . ILE A 1 90 ? -3.763 -6.500 -7.009 1.00 74.31 90 ILE A O 1
ATOM 733 N N . TYR A 1 91 ? -5.810 -6.272 -6.077 1.00 85.38 91 TYR A N 1
ATOM 734 C CA . TYR A 1 91 ? -5.388 -6.443 -4.696 1.00 85.38 91 TYR A CA 1
ATOM 735 C C . TYR A 1 91 ? -6.296 -7.418 -3.955 1.00 85.38 91 TYR A C 1
ATOM 737 O O . TYR A 1 91 ? -7.507 -7.485 -4.185 1.00 85.38 91 TYR A O 1
ATOM 745 N N . HIS A 1 92 ? -5.677 -8.158 -3.045 1.00 87.19 92 HIS A N 1
ATOM 746 C CA . HIS A 1 92 ? -6.309 -9.172 -2.221 1.00 87.19 92 HIS A CA 1
ATOM 747 C C . HIS A 1 92 ? -6.108 -8.822 -0.749 1.00 87.19 92 HIS A C 1
ATOM 749 O O . HIS A 1 92 ? -5.005 -8.488 -0.313 1.00 87.19 92 HIS A O 1
ATOM 755 N N . PHE A 1 93 ? -7.197 -8.890 0.015 1.00 87.94 93 PHE A N 1
ATOM 756 C CA . PHE A 1 93 ? -7.158 -8.764 1.465 1.00 87.94 93 PHE A CA 1
ATOM 757 C C . PHE A 1 93 ? -7.082 -10.154 2.090 1.00 87.94 93 PHE A C 1
ATOM 759 O O . PHE A 1 93 ? -7.978 -10.979 1.904 1.00 87.94 93 PHE A O 1
ATOM 766 N N . HIS A 1 94 ? -6.041 -10.383 2.881 1.00 89.75 94 HIS A N 1
ATOM 767 C CA . HIS A 1 94 ? -5.848 -11.598 3.656 1.00 89.75 94 HIS A CA 1
ATOM 768 C C . HIS A 1 94 ? -5.888 -11.260 5.145 1.00 89.75 94 HIS A C 1
ATOM 770 O O . HIS A 1 94 ? -4.943 -10.721 5.717 1.00 89.75 94 HIS A O 1
ATOM 776 N N . THR A 1 95 ? -6.999 -11.575 5.803 1.00 85.00 95 THR A N 1
ATOM 777 C CA . THR A 1 95 ? -7.116 -11.404 7.254 1.00 85.00 95 THR A CA 1
ATOM 778 C C . THR A 1 95 ? -6.518 -12.623 7.948 1.00 85.00 95 THR A C 1
ATOM 7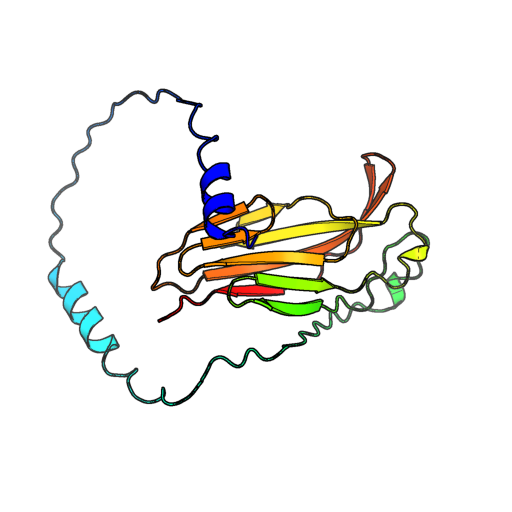80 O O . THR A 1 95 ? -7.164 -13.661 8.065 1.00 85.00 95 THR A O 1
ATOM 783 N N . GLY A 1 96 ? -5.256 -12.507 8.371 1.00 78.56 96 GLY A N 1
ATOM 784 C CA . GLY A 1 96 ? -4.544 -13.578 9.076 1.00 78.56 96 GLY A CA 1
ATOM 785 C C . GLY A 1 96 ? -4.963 -13.720 10.543 1.00 78.56 96 GLY A C 1
ATOM 786 O O . GLY A 1 96 ? -4.887 -14.810 11.105 1.00 78.56 96 GLY A O 1
ATOM 787 N N . SER A 1 97 ? -5.422 -12.632 11.167 1.00 89.44 97 SER A N 1
ATOM 788 C CA . SER A 1 97 ? -5.949 -12.616 12.536 1.00 89.44 97 SER A CA 1
ATOM 789 C C . SER A 1 97 ? -6.961 -11.471 12.713 1.00 89.44 97 SER A C 1
ATOM 791 O O . SER A 1 97 ? -7.018 -10.579 11.865 1.00 89.44 97 SER A O 1
ATOM 793 N N . PRO A 1 98 ? -7.736 -11.422 13.817 1.00 86.69 98 PRO A N 1
ATOM 794 C CA . PRO A 1 98 ? -8.662 -10.312 14.082 1.00 86.69 98 PRO A CA 1
ATOM 795 C C . PRO A 1 98 ? -7.991 -8.932 14.135 1.00 86.69 98 PRO A C 1
ATOM 797 O O . PRO A 1 98 ? -8.649 -7.913 13.948 1.00 86.69 98 PRO A O 1
ATOM 800 N N . THR A 1 99 ? -6.687 -8.897 14.405 1.00 91.06 99 THR A N 1
ATOM 801 C CA . THR A 1 99 ? -5.893 -7.674 14.551 1.00 91.06 99 THR A CA 1
ATOM 802 C C . THR A 1 99 ? -4.899 -7.482 13.414 1.00 91.06 99 THR A C 1
ATOM 804 O O . THR A 1 99 ? -4.105 -6.549 13.471 1.00 91.06 99 THR A O 1
ATOM 807 N N . GLN A 1 100 ? -4.898 -8.348 12.396 1.00 93.31 100 GLN A N 1
ATOM 808 C CA . GLN A 1 100 ? -3.931 -8.308 11.306 1.00 93.31 100 GLN A CA 1
ATOM 809 C C . GLN A 1 100 ? -4.615 -8.514 9.957 1.00 93.31 100 GLN A C 1
ATOM 811 O O . GLN A 1 100 ? -5.211 -9.559 9.687 1.00 93.31 100 GLN A O 1
ATOM 816 N N . THR A 1 101 ? -4.449 -7.530 9.079 1.00 93.25 101 THR A N 1
ATOM 817 C CA . THR A 1 101 ? -4.864 -7.610 7.679 1.00 93.25 101 THR A CA 1
ATOM 818 C C . THR A 1 101 ? -3.660 -7.401 6.779 1.00 93.25 101 THR A C 1
ATOM 820 O O . THR A 1 101 ? -2.990 -6.370 6.845 1.00 93.25 101 THR A O 1
ATOM 823 N N . ASP A 1 102 ? -3.410 -8.376 5.922 1.00 94.44 102 ASP A N 1
ATOM 824 C CA . ASP A 1 102 ? -2.406 -8.315 4.876 1.00 94.44 102 ASP A CA 1
ATOM 825 C C . ASP A 1 102 ? -3.092 -7.850 3.585 1.00 94.44 102 ASP A C 1
ATOM 827 O O . ASP A 1 102 ? -4.186 -8.306 3.251 1.00 94.44 102 ASP A O 1
ATOM 831 N N . ILE A 1 103 ? -2.471 -6.909 2.881 1.00 94.06 103 ILE A N 1
ATOM 832 C CA . ILE A 1 103 ? -2.907 -6.442 1.566 1.00 94.06 103 ILE A CA 1
ATOM 833 C C . ILE A 1 103 ? -1.804 -6.792 0.586 1.00 94.06 103 ILE A C 1
ATOM 835 O O . ILE A 1 103 ? -0.695 -6.256 0.666 1.00 94.06 103 ILE A O 1
ATOM 839 N N . GLU A 1 104 ? -2.127 -7.688 -0.331 1.00 93.88 104 GLU A N 1
ATOM 840 C CA . GLU A 1 104 ? -1.252 -8.114 -1.412 1.00 93.88 104 GLU A CA 1
ATOM 841 C C . GLU A 1 104 ? -1.746 -7.516 -2.727 1.00 93.88 104 GLU A C 1
ATOM 843 O O . GLU A 1 104 ? -2.952 -7.362 -2.927 1.00 93.88 104 GLU A O 1
ATOM 848 N N . TRP A 1 105 ? -0.832 -7.163 -3.626 1.00 92.12 105 TRP A N 1
ATOM 849 C CA . TRP A 1 105 ? -1.177 -6.726 -4.977 1.00 92.12 105 TRP A CA 1
ATOM 850 C C . TRP A 1 105 ? -0.353 -7.456 -6.026 1.00 92.12 105 TRP A C 1
ATOM 852 O O . TRP A 1 105 ? 0.740 -7.953 -5.769 1.00 92.12 105 TRP A O 1
ATOM 862 N N . MET A 1 106 ? -0.869 -7.512 -7.248 1.00 89.50 106 MET A N 1
ATOM 863 C CA . MET A 1 106 ? -0.125 -8.120 -8.345 1.00 89.50 106 MET A CA 1
ATOM 864 C C . MET A 1 106 ? 0.942 -7.156 -8.890 1.00 89.50 106 MET A C 1
ATOM 866 O O . MET A 1 106 ? 0.645 -5.977 -9.123 1.00 89.50 106 MET A O 1
ATOM 870 N N . PRO A 1 107 ? 2.178 -7.630 -9.139 1.00 88.62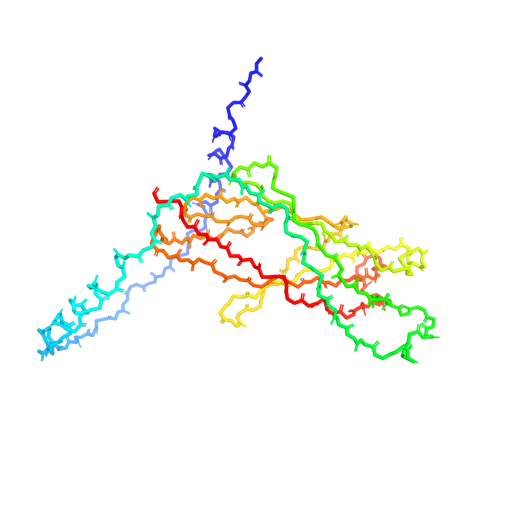 107 PRO A N 1
ATOM 871 C CA . PRO A 1 107 ? 3.158 -6.883 -9.916 1.00 88.62 107 PRO A CA 1
ATOM 872 C C . PRO A 1 107 ? 2.635 -6.524 -11.320 1.00 88.62 107 PRO A C 1
ATOM 874 O O . PRO A 1 107 ? 1.803 -7.247 -11.872 1.00 88.62 107 PRO A O 1
ATOM 877 N N . PRO A 1 108 ? 3.149 -5.452 -11.950 1.00 86.50 108 PRO A N 1
ATOM 878 C CA . PRO A 1 108 ? 2.890 -5.166 -13.359 1.00 86.50 108 PRO A CA 1
ATOM 879 C C . PRO A 1 108 ? 3.317 -6.326 -14.271 1.00 86.50 108 PRO A C 1
ATOM 881 O O . PRO A 1 108 ? 4.288 -7.028 -13.981 1.00 86.50 108 PRO A O 1
ATOM 884 N N . GLU A 1 109 ? 2.655 -6.488 -15.418 1.00 84.62 109 GLU A N 1
ATOM 885 C CA . GLU A 1 109 ? 2.933 -7.597 -16.351 1.00 84.62 109 GLU A CA 1
ATOM 886 C C . GLU A 1 109 ? 4.368 -7.570 -16.885 1.00 84.62 109 GLU A C 1
ATOM 888 O O . GLU A 1 109 ? 4.998 -8.608 -17.068 1.00 84.62 109 GLU A O 1
ATOM 893 N N . ASN A 1 110 ? 4.904 -6.368 -17.088 1.00 84.12 110 ASN A N 1
ATOM 894 C CA . ASN A 1 110 ? 6.273 -6.159 -17.531 1.00 84.12 110 ASN A CA 1
ATOM 895 C C . ASN A 1 110 ? 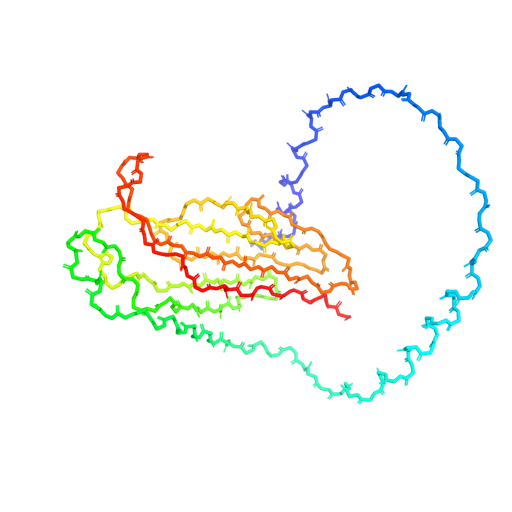7.264 -5.967 -16.376 1.00 84.12 110 ASN A C 1
ATOM 897 O O . ASN A 1 110 ? 8.341 -5.419 -16.582 1.00 84.12 110 ASN A O 1
ATOM 901 N N . SER A 1 111 ? 6.930 -6.419 -15.164 1.00 87.69 111 SER A N 1
ATOM 902 C CA . SER A 1 111 ? 7.816 -6.355 -13.991 1.00 87.69 111 SER A CA 1
ATOM 903 C C . SER A 1 111 ? 9.200 -6.963 -14.251 1.00 87.69 111 SER A C 1
ATOM 905 O O . SER A 1 111 ? 10.200 -6.388 -13.835 1.00 87.69 111 SER A O 1
ATOM 907 N N . ASN A 1 112 ? 9.270 -8.050 -15.026 1.00 86.94 112 ASN A N 1
ATOM 908 C CA . ASN A 1 112 ? 10.524 -8.710 -15.417 1.00 86.94 112 ASN A CA 1
ATOM 909 C C . ASN A 1 112 ? 11.442 -7.854 -16.310 1.00 86.94 112 ASN A C 1
ATOM 911 O O . ASN A 1 112 ? 12.600 -8.208 -16.512 1.00 86.94 112 ASN A O 1
ATOM 915 N N . SER A 1 113 ? 10.941 -6.752 -16.876 1.00 86.81 113 SER A N 1
ATOM 916 C CA . SER A 1 113 ? 11.740 -5.820 -17.681 1.00 86.81 113 SER A CA 1
ATOM 917 C C . SER A 1 113 ? 12.518 -4.808 -16.835 1.00 86.81 113 SER A C 1
ATOM 919 O O . SER A 1 113 ? 13.310 -4.051 -17.391 1.00 86.81 113 SER A O 1
ATOM 921 N N . PHE A 1 114 ? 12.301 -4.783 -15.518 1.00 85.88 114 PHE A N 1
ATOM 922 C CA . PHE A 1 114 ? 12.912 -3.829 -14.599 1.00 85.88 114 PHE A CA 1
ATOM 923 C C . PHE A 1 114 ? 13.845 -4.552 -13.636 1.00 85.88 114 PHE A C 1
ATOM 925 O O . PHE A 1 114 ? 13.464 -5.533 -12.999 1.00 85.88 114 PHE A O 1
ATOM 932 N N . GLN A 1 115 ? 15.077 -4.061 -13.519 1.00 85.12 115 GLN A N 1
ATOM 933 C CA . GLN A 1 115 ? 16.093 -4.700 -12.685 1.00 85.12 115 GLN A CA 1
ATOM 934 C C . GLN A 1 115 ? 15.786 -4.542 -11.191 1.00 85.12 115 GLN A C 1
ATOM 936 O O . GLN A 1 115 ? 16.063 -5.446 -10.408 1.00 85.12 115 GLN A O 1
ATOM 941 N N . ASN A 1 116 ? 15.219 -3.400 -10.798 1.00 90.06 116 ASN A N 1
ATOM 942 C CA . ASN A 1 116 ? 15.028 -3.024 -9.402 1.00 90.06 116 ASN A CA 1
ATOM 943 C C . ASN A 1 116 ? 13.625 -2.449 -9.202 1.00 90.06 116 ASN A C 1
ATOM 945 O O . ASN A 1 116 ? 13.438 -1.287 -8.826 1.00 90.06 116 ASN A O 1
ATOM 949 N N . LEU A 1 117 ? 12.622 -3.288 -9.456 1.00 90.75 117 LEU A N 1
ATOM 950 C CA . LEU A 1 117 ? 11.240 -2.908 -9.230 1.00 90.75 117 LEU A CA 1
ATOM 951 C C . LEU A 1 117 ? 10.963 -2.764 -7.728 1.00 90.75 117 LEU A C 1
ATOM 953 O O . LEU A 1 117 ? 11.199 -3.668 -6.924 1.00 90.75 117 LEU A O 1
ATOM 957 N N . THR A 1 118 ? 10.431 -1.608 -7.364 1.00 94.56 118 THR A N 1
ATOM 958 C CA . THR A 1 118 ? 9.942 -1.271 -6.030 1.00 94.56 118 THR A CA 1
ATOM 959 C C . THR A 1 118 ? 8.517 -0.746 -6.122 1.00 94.56 118 THR A C 1
ATOM 961 O O . THR A 1 118 ? 7.993 -0.489 -7.205 1.00 94.56 118 THR A O 1
ATOM 964 N N . TYR A 1 119 ? 7.881 -0.578 -4.973 1.00 93.75 119 TYR A N 1
ATOM 965 C CA . TYR A 1 119 ? 6.537 -0.061 -4.833 1.00 93.75 119 TYR A CA 1
ATOM 966 C C . TYR A 1 119 ? 6.563 1.130 -3.895 1.00 93.75 119 TYR A C 1
ATOM 968 O O . TYR A 1 119 ? 6.981 1.019 -2.741 1.00 93.75 119 TYR A O 1
ATOM 976 N N . GLU A 1 120 ? 6.103 2.264 -4.399 1.00 93.56 120 GLU A N 1
ATOM 977 C CA . GLU A 1 120 ? 5.795 3.421 -3.579 1.00 93.56 120 GLU A CA 1
ATOM 978 C C . GLU A 1 120 ? 4.347 3.340 -3.127 1.00 93.56 120 GLU A C 1
ATOM 980 O O . GLU A 1 120 ? 3.460 2.976 -3.905 1.00 93.56 120 GLU A O 1
ATOM 985 N N . LEU A 1 121 ? 4.110 3.731 -1.880 1.00 94.62 121 LEU A N 1
ATOM 986 C CA . LEU A 1 121 ? 2.772 3.800 -1.328 1.00 94.62 121 LEU A CA 1
ATOM 987 C C . LEU A 1 121 ? 2.464 5.220 -0.862 1.00 94.62 121 LEU A C 1
ATOM 989 O O . LEU A 1 121 ? 3.298 5.899 -0.258 1.00 94.62 121 LEU A O 1
ATOM 993 N N . GLU A 1 122 ? 1.244 5.660 -1.124 1.00 95.00 122 GLU A N 1
ATOM 994 C CA . GLU A 1 122 ? 0.706 6.928 -0.650 1.00 95.00 122 GLU A CA 1
ATOM 995 C C . GLU A 1 122 ? -0.564 6.644 0.140 1.00 95.00 122 GLU A C 1
ATOM 997 O O . GLU A 1 122 ? -1.498 6.021 -0.356 1.00 95.00 122 GLU A O 1
ATOM 1002 N N . LEU A 1 123 ? -0.606 7.120 1.377 1.00 94.19 123 LEU A N 1
ATOM 1003 C CA . LEU A 1 123 ? -1.810 7.111 2.183 1.00 94.19 123 LEU A CA 1
ATOM 1004 C C . LEU A 1 123 ? -2.490 8.475 2.102 1.00 94.19 123 LEU A C 1
ATOM 1006 O O . LEU A 1 123 ? -1.836 9.508 2.257 1.00 94.19 123 LEU A O 1
ATOM 1010 N N . ARG A 1 124 ? -3.808 8.489 1.916 1.00 94.81 124 ARG A N 1
ATOM 1011 C CA . ARG A 1 124 ? -4.633 9.692 1.991 1.00 94.81 124 ARG A CA 1
ATOM 1012 C C . ARG A 1 124 ? -5.640 9.604 3.119 1.00 94.81 124 ARG A C 1
ATOM 1014 O O . ARG A 1 124 ? -6.389 8.636 3.239 1.00 94.81 124 ARG A O 1
ATOM 1021 N N . LYS A 1 125 ? -5.684 10.662 3.921 1.00 91.69 125 LYS A N 1
ATOM 1022 C CA . LYS A 1 125 ? -6.643 10.832 5.011 1.00 91.69 125 LYS A CA 1
ATOM 1023 C C . LYS A 1 125 ? -7.081 12.287 5.062 1.00 91.69 125 LYS A C 1
ATOM 1025 O O . LYS A 1 125 ? -6.239 13.167 5.203 1.00 91.69 125 LYS A O 1
ATOM 1030 N N . ASN A 1 126 ? -8.385 12.544 4.975 1.00 90.44 126 ASN A N 1
ATOM 1031 C CA . ASN A 1 126 ? -8.953 13.899 5.032 1.00 90.44 126 ASN A CA 1
ATOM 1032 C C . ASN A 1 126 ? -8.265 14.875 4.052 1.00 90.44 126 ASN A C 1
ATOM 1034 O O . ASN A 1 126 ? -7.974 16.016 4.394 1.00 90.44 126 ASN A O 1
ATOM 1038 N N . GLY A 1 127 ? -7.920 14.391 2.853 1.00 90.38 127 GLY A N 1
ATOM 1039 C CA . GLY A 1 127 ? -7.189 15.155 1.833 1.00 90.38 127 GLY A CA 1
ATOM 1040 C C . GLY A 1 127 ? -5.674 15.276 2.055 1.00 90.38 127 GLY A C 1
ATOM 1041 O O . GLY A 1 127 ? -4.954 15.601 1.111 1.00 90.38 127 GLY A O 1
ATOM 1042 N N . VAL A 1 128 ? -5.163 14.958 3.247 1.00 92.88 128 VAL A N 1
ATOM 1043 C CA . VAL A 1 128 ? -3.725 14.953 3.544 1.00 92.88 128 VAL A CA 1
ATOM 1044 C C . VAL A 1 128 ? -3.086 13.704 2.949 1.00 92.88 128 VAL A C 1
ATOM 1046 O O . VAL A 1 128 ? -3.554 12.590 3.186 1.00 92.88 128 VAL A O 1
ATOM 1049 N N . ARG A 1 129 ? -2.010 13.898 2.179 1.00 94.44 129 ARG A N 1
ATOM 1050 C CA . ARG A 1 129 ? -1.231 12.824 1.551 1.00 94.44 129 ARG A CA 1
ATOM 1051 C C . ARG A 1 129 ? 0.032 12.548 2.358 1.00 94.44 129 ARG A C 1
ATOM 1053 O O . ARG A 1 129 ? 0.774 13.472 2.684 1.00 94.44 129 ARG A O 1
ATOM 1060 N N . THR A 1 130 ? 0.303 11.282 2.637 1.00 92.88 130 THR A N 1
ATOM 1061 C CA . THR A 1 130 ? 1.503 10.827 3.341 1.00 92.88 130 THR A CA 1
ATOM 1062 C C . THR A 1 130 ? 2.165 9.733 2.520 1.00 92.88 130 THR A C 1
ATOM 1064 O O . THR A 1 130 ? 1.564 8.690 2.277 1.00 92.88 130 THR A O 1
ATOM 1067 N N . ARG A 1 131 ? 3.403 9.966 2.079 1.00 92.06 131 ARG A N 1
ATOM 1068 C CA . ARG A 1 131 ? 4.197 8.927 1.413 1.00 92.06 131 ARG A CA 1
ATOM 1069 C C . ARG A 1 131 ? 4.733 7.953 2.452 1.00 92.06 131 ARG A C 1
ATOM 1071 O O . ARG A 1 131 ? 5.253 8.382 3.480 1.00 92.06 131 ARG A O 1
ATOM 1078 N N . LEU A 1 132 ? 4.598 6.665 2.170 1.00 89.94 132 LEU A N 1
ATOM 1079 C CA . LEU A 1 132 ? 5.144 5.594 2.994 1.00 89.94 132 LEU A CA 1
ATOM 1080 C C . LEU A 1 132 ? 6.485 5.116 2.415 1.00 89.94 132 LEU A C 1
ATOM 1082 O O . LEU A 1 132 ? 6.967 5.623 1.403 1.00 89.94 132 LEU A O 1
ATOM 1086 N N . ILE A 1 133 ? 7.097 4.142 3.087 1.00 84.81 133 ILE A N 1
ATOM 1087 C CA . ILE A 1 133 ? 8.399 3.575 2.718 1.00 84.81 133 ILE A CA 1
ATOM 1088 C C . ILE A 1 133 ? 8.276 2.732 1.441 1.00 84.81 133 ILE A C 1
ATOM 1090 O O . ILE A 1 133 ? 7.309 1.989 1.280 1.00 84.81 133 ILE A O 1
ATOM 1094 N N . ASN A 1 134 ? 9.296 2.798 0.581 1.00 85.12 134 ASN A N 1
ATOM 1095 C CA . ASN A 1 134 ? 9.389 1.969 -0.620 1.00 85.12 134 ASN A CA 1
ATOM 1096 C C . ASN A 1 134 ? 9.521 0.485 -0.253 1.00 85.12 134 ASN A C 1
ATOM 1098 O O . ASN A 1 134 ? 10.325 0.110 0.604 1.00 85.12 134 ASN A O 1
ATOM 1102 N N . ARG A 1 135 ? 8.751 -0.372 -0.923 1.00 88.88 135 ARG A N 1
ATOM 1103 C CA . ARG A 1 135 ? 8.760 -1.826 -0.713 1.00 88.88 135 ARG A CA 1
ATOM 1104 C C . ARG A 1 135 ? 9.272 -2.552 -1.952 1.00 88.88 135 ARG A C 1
ATOM 1106 O O . ARG A 1 135 ? 8.925 -2.183 -3.061 1.00 88.88 135 ARG A O 1
ATOM 1113 N N . HIS A 1 136 ? 10.047 -3.618 -1.775 1.00 91.06 136 HIS A N 1
ATOM 1114 C CA . HIS A 1 136 ? 10.412 -4.525 -2.879 1.00 91.06 136 HIS A CA 1
ATOM 1115 C C . HIS A 1 136 ? 9.388 -5.649 -3.081 1.00 91.06 136 HIS A C 1
ATOM 1117 O O . HIS A 1 136 ? 9.334 -6.269 -4.136 1.00 91.06 136 HIS A O 1
ATOM 1123 N N . ILE A 1 137 ? 8.574 -5.912 -2.060 1.00 91.81 137 ILE A N 1
ATOM 1124 C CA . ILE A 1 137 ? 7.587 -6.990 -2.042 1.00 91.81 137 ILE A CA 1
ATOM 1125 C C . ILE A 1 137 ? 6.204 -6.352 -2.182 1.00 91.81 137 ILE A C 1
ATOM 1127 O O . ILE A 1 137 ? 5.949 -5.352 -1.498 1.00 91.81 137 ILE A O 1
ATOM 1131 N N . PRO A 1 138 ? 5.311 -6.902 -3.021 1.00 93.00 138 PRO A N 1
ATOM 1132 C CA . PRO A 1 138 ? 3.982 -6.352 -3.243 1.00 93.00 138 PRO A CA 1
ATOM 1133 C C . PRO A 1 138 ? 2.996 -6.735 -2.122 1.00 93.00 138 PRO A C 1
ATOM 1135 O O . PRO A 1 138 ? 1.913 -7.260 -2.360 1.00 93.00 138 PRO A O 1
ATOM 1138 N N . LEU A 1 139 ? 3.416 -6.517 -0.877 1.00 93.94 139 LEU A N 1
ATOM 1139 C CA . LEU A 1 139 ? 2.704 -6.905 0.331 1.00 93.94 139 LEU A CA 1
ATOM 1140 C C . LEU A 1 139 ? 2.876 -5.822 1.391 1.00 93.94 139 LEU A C 1
ATOM 1142 O O . LEU A 1 139 ? 3.997 -5.387 1.694 1.00 93.94 139 LEU A O 1
ATOM 1146 N N . ILE A 1 140 ? 1.766 -5.446 2.015 1.00 94.69 140 ILE A N 1
ATOM 1147 C CA . ILE A 1 140 ? 1.767 -4.618 3.212 1.00 94.69 140 ILE A CA 1
ATOM 1148 C C . ILE A 1 140 ? 0.867 -5.216 4.284 1.00 94.69 140 ILE A C 1
ATOM 1150 O O . ILE A 1 140 ? -0.120 -5.881 3.989 1.00 94.69 140 ILE A O 1
ATOM 1154 N N . ARG A 1 141 ? 1.222 -4.982 5.544 1.00 94.75 141 ARG A N 1
ATOM 1155 C CA . ARG A 1 141 ? 0.497 -5.499 6.699 1.00 94.75 141 ARG A CA 1
ATOM 1156 C C . ARG A 1 141 ? 0.005 -4.352 7.559 1.00 94.75 141 ARG A C 1
ATOM 1158 O O . ARG A 1 141 ? 0.789 -3.481 7.938 1.00 94.75 141 ARG A O 1
ATOM 1165 N N . ILE A 1 142 ? -1.281 -4.383 7.877 1.00 94.50 142 ILE A N 1
ATOM 1166 C CA . ILE A 1 142 ? -1.928 -3.463 8.802 1.00 94.50 142 ILE A CA 1
ATOM 1167 C C . ILE A 1 142 ? -2.242 -4.227 10.082 1.00 94.50 142 ILE A C 1
ATOM 1169 O O . ILE A 1 142 ? -2.873 -5.284 10.040 1.00 94.50 142 ILE A O 1
ATOM 1173 N N . TYR A 1 143 ? -1.838 -3.661 11.214 1.00 94.19 143 TYR A N 1
ATOM 1174 C CA . TYR A 1 143 ? -2.260 -4.129 12.527 1.00 94.19 143 TYR A CA 1
ATOM 1175 C C . TYR A 1 143 ? -3.327 -3.203 13.096 1.00 94.19 143 TYR A C 1
ATOM 1177 O O . TYR A 1 143 ? -3.199 -1.982 13.015 1.00 94.19 143 TYR A O 1
ATOM 1185 N N . THR A 1 144 ? -4.373 -3.764 13.684 1.00 92.75 144 THR A N 1
ATOM 1186 C CA . THR A 1 144 ? -5.533 -3.017 14.172 1.00 92.75 144 THR A CA 1
ATOM 1187 C C . THR A 1 144 ? -5.908 -3.450 15.578 1.00 92.75 144 THR A C 1
ATOM 1189 O O . THR A 1 144 ? -5.878 -4.629 15.914 1.00 92.75 144 THR A O 1
ATOM 1192 N N . THR A 1 145 ? -6.302 -2.484 16.394 1.00 91.69 145 THR A N 1
ATOM 1193 C CA . THR A 1 145 ? -6.973 -2.671 17.681 1.00 91.69 145 THR A CA 1
ATOM 1194 C C . THR A 1 145 ? -8.241 -1.814 17.699 1.00 91.69 145 THR A C 1
ATOM 1196 O O . THR A 1 145 ? -8.504 -1.072 16.754 1.00 91.69 145 THR A O 1
ATOM 1199 N N . ASP A 1 146 ? -9.004 -1.848 18.791 1.00 87.69 146 ASP A N 1
ATOM 1200 C CA . ASP A 1 146 ? -10.228 -1.042 18.933 1.00 87.69 146 ASP A CA 1
ATOM 1201 C C . ASP A 1 146 ? -10.003 0.473 18.874 1.00 87.69 146 ASP A C 1
ATOM 1203 O O . ASP A 1 146 ? -10.954 1.236 18.720 1.00 87.69 146 ASP A O 1
ATOM 1207 N N . THR A 1 147 ? -8.768 0.925 19.085 1.00 90.81 147 THR A N 1
ATOM 1208 C CA . THR A 1 147 ? -8.438 2.352 19.187 1.00 90.81 147 THR A CA 1
ATOM 1209 C C . THR A 1 147 ? -7.244 2.754 18.347 1.00 90.81 147 THR A C 1
ATOM 1211 O O . THR A 1 147 ? -6.917 3.941 18.309 1.00 90.81 147 THR A O 1
ATOM 1214 N N . LYS A 1 148 ? -6.555 1.799 17.711 1.00 92.69 148 LYS A N 1
ATOM 1215 C CA . LYS A 1 148 ? -5.345 2.073 16.943 1.00 92.69 148 LYS A CA 1
ATOM 1216 C C . LYS A 1 148 ? -5.283 1.270 15.658 1.00 92.69 148 LYS A C 1
ATOM 1218 O O . LYS A 1 148 ? -5.719 0.128 15.592 1.00 92.69 148 LYS A O 1
ATOM 1223 N N . ALA A 1 149 ? -4.667 1.867 14.651 1.00 92.31 149 ALA A N 1
ATOM 1224 C CA . ALA A 1 149 ? -4.254 1.178 13.440 1.00 92.31 149 ALA A CA 1
ATOM 1225 C C . ALA A 1 149 ? -2.792 1.519 13.163 1.00 92.31 149 ALA A C 1
ATOM 1227 O O . ALA A 1 149 ? -2.376 2.669 13.309 1.00 92.31 149 ALA A O 1
ATOM 1228 N N . ILE A 1 150 ? -2.014 0.509 12.797 1.00 92.94 150 ILE A N 1
ATOM 1229 C CA . ILE A 1 150 ? -0.585 0.618 12.541 1.00 92.94 150 ILE A CA 1
ATOM 1230 C C . ILE A 1 150 ? -0.319 0.081 11.150 1.00 92.94 150 ILE A C 1
ATOM 1232 O O . ILE A 1 150 ? -0.628 -1.069 10.841 1.00 92.94 150 ILE A O 1
ATOM 1236 N N . LEU A 1 151 ? 0.290 0.927 10.333 1.00 92.31 151 LEU A N 1
ATOM 1237 C CA . LEU A 1 151 ? 0.785 0.585 9.015 1.00 92.31 151 LEU A CA 1
ATOM 1238 C C . LEU A 1 151 ? 2.232 1.042 8.934 1.00 92.31 151 LEU A C 1
ATOM 1240 O O . LEU A 1 151 ? 2.515 2.240 9.012 1.00 92.31 151 LEU A O 1
ATOM 1244 N N . GLU A 1 152 ? 3.156 0.100 8.775 1.00 87.81 152 GLU A N 1
ATOM 1245 C CA . GLU A 1 152 ? 4.591 0.398 8.819 1.00 87.81 152 GLU A CA 1
ATOM 1246 C C . GLU A 1 152 ? 4.988 1.113 10.126 1.00 87.81 152 GLU A C 1
ATOM 1248 O O . GLU A 1 152 ? 4.838 0.576 11.221 1.00 87.81 152 GLU A O 1
ATOM 1253 N N . LYS A 1 153 ? 5.503 2.341 10.004 1.00 87.75 153 LYS A N 1
ATOM 1254 C CA . LYS A 1 153 ? 5.911 3.219 11.104 1.00 87.75 153 LYS A CA 1
ATOM 1255 C C . LYS A 1 153 ? 4.838 4.255 11.451 1.00 87.75 153 LYS A C 1
ATOM 1257 O O . LYS A 1 153 ? 5.074 5.111 12.299 1.00 87.75 153 LYS A O 1
ATOM 1262 N N . HIS A 1 154 ? 3.683 4.211 10.788 1.00 88.31 154 HIS A N 1
ATOM 1263 C CA . HIS A 1 154 ? 2.585 5.137 11.024 1.00 88.31 154 HIS A CA 1
ATOM 1264 C C . HIS A 1 154 ? 1.567 4.500 11.961 1.00 88.31 154 HIS A C 1
ATOM 1266 O O . HIS A 1 154 ? 1.020 3.438 11.677 1.00 88.31 154 HIS A O 1
ATOM 1272 N N . CYS A 1 155 ? 1.320 5.173 13.081 1.00 90.75 155 CYS A N 1
ATOM 1273 C CA . CYS A 1 155 ? 0.319 4.792 14.062 1.00 90.75 155 CYS A CA 1
ATOM 1274 C C . CYS A 1 155 ? -0.785 5.848 14.070 1.00 90.75 155 CYS A C 1
ATOM 1276 O O . CYS A 1 155 ? -0.514 7.045 14.190 1.00 90.75 155 CYS A O 1
ATOM 1278 N N . TRP A 1 156 ? -2.031 5.406 13.955 1.00 88.31 156 TRP A N 1
ATOM 1279 C CA . TRP A 1 156 ? -3.210 6.245 14.116 1.00 88.31 156 TRP A CA 1
ATOM 1280 C C . TRP A 1 156 ? -3.953 5.819 15.360 1.00 88.31 156 TRP A C 1
ATOM 1282 O O . TRP A 1 156 ? -4.067 4.630 15.632 1.00 88.31 156 TRP A O 1
ATOM 1292 N N . SER A 1 157 ? -4.467 6.799 16.094 1.00 89.06 157 SER A N 1
ATOM 1293 C CA . SER A 1 157 ? -5.403 6.571 17.189 1.00 89.06 157 SER A CA 1
ATOM 1294 C C . SER A 1 157 ? -6.767 7.142 16.815 1.00 89.06 157 SER A C 1
ATOM 1296 O O . SER A 1 157 ? -6.842 8.188 16.168 1.00 89.06 157 SER A O 1
ATOM 1298 N N . PHE A 1 158 ? -7.828 6.446 17.201 1.00 86.38 158 PHE A N 1
ATOM 1299 C CA . PHE A 1 158 ? -9.217 6.833 16.967 1.00 86.38 158 PHE A CA 1
ATOM 1300 C C . PHE A 1 158 ? -10.078 6.519 18.195 1.00 86.38 158 PHE A C 1
ATOM 1302 O O . PHE A 1 158 ? -9.691 5.740 19.071 1.00 86.38 158 PHE A O 1
ATOM 1309 N N . GLN A 1 159 ? -11.237 7.173 18.291 1.00 87.69 159 GLN A N 1
ATOM 1310 C CA . GLN A 1 159 ? -12.190 6.931 19.372 1.00 87.69 159 GLN A CA 1
ATOM 1311 C C . GLN A 1 159 ? -12.957 5.626 19.123 1.00 87.69 159 GLN A C 1
ATOM 1313 O O . GLN A 1 159 ? -13.319 5.328 17.989 1.00 87.69 159 GLN A O 1
ATOM 1318 N N . LYS A 1 160 ? -13.284 4.880 20.191 1.00 83.56 160 LYS A N 1
ATOM 1319 C CA . LYS A 1 160 ? -14.040 3.610 20.104 1.00 83.56 160 LYS A CA 1
ATOM 1320 C C . LYS A 1 160 ? -15.428 3.740 19.462 1.00 83.56 160 LYS A C 1
ATOM 1322 O O . LYS A 1 160 ? -16.040 2.738 19.132 1.00 83.56 160 LYS A O 1
ATOM 1327 N N . SER A 1 161 ? -15.959 4.950 19.324 1.00 82.00 161 SER A N 1
ATOM 1328 C CA . SER A 1 161 ? -17.266 5.207 18.712 1.00 82.00 161 SER A CA 1
ATOM 1329 C C . SER A 1 161 ? -17.184 5.703 17.268 1.00 82.00 161 SER A C 1
ATOM 1331 O O . SER A 1 161 ? -18.219 6.001 16.677 1.00 82.00 161 SER A O 1
ATOM 1333 N N . GLU A 1 162 ? -15.983 5.860 16.709 1.00 85.06 162 GLU A N 1
ATOM 1334 C CA . GLU A 1 162 ? -15.779 6.475 15.401 1.00 85.06 162 GLU A CA 1
ATOM 1335 C C . GLU A 1 162 ? -15.298 5.439 14.383 1.00 85.06 162 GLU A C 1
ATOM 1337 O O . GLU A 1 162 ? -14.358 4.687 14.631 1.00 85.06 162 GLU A O 1
ATOM 1342 N N . THR A 1 163 ? -15.944 5.403 13.216 1.00 86.88 163 THR A N 1
ATOM 1343 C CA . THR A 1 163 ? -15.428 4.638 12.077 1.00 86.88 163 THR A CA 1
ATOM 1344 C C . THR A 1 163 ? -14.281 5.409 11.450 1.00 86.88 163 THR A C 1
ATOM 1346 O O . THR A 1 163 ? -14.444 6.560 11.048 1.00 86.88 163 THR A O 1
ATOM 1349 N N . TYR A 1 164 ? -13.129 4.762 11.332 1.00 87.06 164 TYR A N 1
ATOM 1350 C CA . TYR A 1 164 ? -11.952 5.366 10.733 1.00 87.06 164 TYR A CA 1
ATOM 1351 C C . TYR A 1 164 ? -11.810 4.919 9.278 1.00 87.06 164 TYR A C 1
ATOM 1353 O O . TYR A 1 164 ? -11.813 3.721 9.002 1.00 87.06 164 TYR A O 1
ATOM 1361 N N . SER A 1 165 ? -11.655 5.861 8.345 1.00 92.00 165 SER A N 1
ATOM 1362 C CA . SER A 1 165 ? -11.437 5.550 6.927 1.00 92.00 165 SER A CA 1
ATOM 1363 C C . SER A 1 165 ? -10.240 6.293 6.340 1.00 92.00 165 SER A C 1
ATOM 1365 O O . SER A 1 165 ? -10.073 7.492 6.572 1.00 92.00 165 SER A O 1
ATOM 1367 N N . CYS A 1 166 ? -9.446 5.603 5.527 1.00 93.81 166 CYS A N 1
ATOM 1368 C CA . CYS A 1 166 ? -8.391 6.194 4.709 1.00 93.81 166 CYS A CA 1
ATOM 1369 C C . CYS A 1 166 ? -8.265 5.469 3.363 1.00 93.81 166 CYS A C 1
ATOM 1371 O O . CYS A 1 166 ? -8.839 4.401 3.150 1.00 93.81 166 CYS A O 1
ATOM 1373 N N . GLU A 1 167 ? -7.529 6.072 2.436 1.00 94.94 167 GLU A N 1
ATOM 1374 C CA . GLU A 1 167 ? -7.286 5.518 1.107 1.00 94.94 167 GLU A CA 1
ATOM 1375 C C . GLU A 1 167 ? -5.796 5.231 0.941 1.00 94.94 167 GLU A C 1
ATOM 1377 O O . GLU A 1 167 ? -4.962 6.092 1.220 1.00 94.94 167 GLU A O 1
ATOM 1382 N N . LEU A 1 168 ? -5.457 4.032 0.485 1.00 94.19 168 LEU A N 1
ATOM 1383 C CA . LEU A 1 168 ? -4.096 3.633 0.153 1.00 94.19 168 LEU A CA 1
ATOM 1384 C C . LEU A 1 168 ? -3.952 3.551 -1.368 1.00 94.19 168 LEU A C 1
ATOM 1386 O O . LEU A 1 168 ? -4.791 2.978 -2.056 1.00 94.19 168 LEU A O 1
ATOM 1390 N N . PHE A 1 169 ? -2.875 4.121 -1.886 1.00 93.50 169 PHE A N 1
ATOM 1391 C CA . PHE A 1 169 ? -2.507 4.090 -3.295 1.00 93.50 169 PHE A CA 1
ATOM 1392 C C . PHE A 1 169 ? -1.137 3.442 -3.415 1.00 93.50 169 PHE A C 1
ATOM 1394 O O . PHE A 1 169 ? -0.259 3.684 -2.585 1.00 93.50 169 PHE A O 1
ATOM 1401 N N . VAL A 1 170 ? -0.940 2.654 -4.464 1.00 93.19 170 VAL A N 1
ATOM 1402 C CA . VAL A 1 170 ? 0.326 1.978 -4.744 1.00 93.19 170 VAL A CA 1
ATOM 1403 C C . VAL A 1 170 ? 0.747 2.291 -6.170 1.00 93.19 170 VAL A C 1
ATOM 1405 O O . VAL A 1 170 ? -0.088 2.349 -7.068 1.00 93.19 170 VAL A O 1
ATOM 1408 N N . ARG A 1 171 ? 2.041 2.483 -6.410 1.00 92.31 171 ARG A N 1
ATOM 1409 C CA . ARG A 1 171 ? 2.598 2.475 -7.767 1.00 92.31 171 ARG A CA 1
ATOM 1410 C C . ARG A 1 171 ? 3.899 1.705 -7.806 1.00 92.31 171 ARG A C 1
ATOM 1412 O O . ARG A 1 171 ? 4.682 1.758 -6.863 1.00 92.31 171 ARG A O 1
ATOM 1419 N N . ALA A 1 172 ? 4.137 1.026 -8.916 1.00 92.19 172 ALA A N 1
ATOM 1420 C CA . ALA A 1 172 ? 5.420 0.401 -9.183 1.00 92.19 172 ALA A CA 1
ATOM 1421 C C . ALA A 1 172 ? 6.420 1.441 -9.713 1.00 92.19 172 ALA A C 1
ATOM 1423 O O . ALA A 1 172 ? 6.051 2.343 -10.471 1.00 92.19 172 ALA A O 1
ATOM 1424 N N . VAL A 1 173 ? 7.675 1.320 -9.297 1.00 91.50 173 VAL A N 1
ATOM 1425 C CA . VAL A 1 173 ? 8.761 2.254 -9.594 1.00 91.50 173 VAL A CA 1
ATOM 1426 C C . VAL A 1 173 ? 10.046 1.466 -9.822 1.00 91.50 173 VAL A C 1
ATOM 1428 O O . VAL A 1 173 ? 10.426 0.655 -8.982 1.00 91.50 173 VAL A O 1
ATOM 1431 N N . ASP A 1 174 ? 10.721 1.709 -10.940 1.00 90.19 174 ASP A N 1
ATOM 1432 C CA . ASP A 1 174 ? 12.056 1.175 -11.204 1.00 90.19 174 ASP A CA 1
ATOM 1433 C C . ASP A 1 174 ? 13.112 2.141 -10.659 1.00 90.19 174 ASP A C 1
ATOM 1435 O O . ASP A 1 174 ? 13.129 3.331 -11.004 1.00 90.19 174 ASP A O 1
ATOM 1439 N N . VAL A 1 175 ? 13.962 1.637 -9.767 1.00 87.50 175 VAL A N 1
ATOM 1440 C CA . VAL A 1 175 ? 14.931 2.444 -9.019 1.00 87.50 175 VAL A CA 1
ATOM 1441 C C . VAL A 1 175 ? 16.341 1.956 -9.302 1.00 87.50 175 VAL A C 1
ATOM 1443 O O . VAL A 1 175 ? 16.700 0.832 -8.976 1.00 87.50 175 VAL A O 1
ATOM 1446 N N . LEU A 1 176 ? 17.202 2.826 -9.820 1.00 86.62 176 LEU A N 1
ATOM 1447 C CA . LEU A 1 176 ? 18.627 2.533 -9.929 1.00 86.62 176 LEU A CA 1
ATOM 1448 C C . LEU A 1 176 ? 19.378 3.307 -8.844 1.00 86.62 176 LEU A C 1
ATOM 1450 O O . LEU A 1 176 ? 19.464 4.535 -8.885 1.00 86.62 176 LEU A O 1
ATOM 1454 N N . HIS A 1 177 ? 19.923 2.578 -7.866 1.00 82.81 177 HIS A N 1
ATOM 1455 C CA . HIS A 1 177 ? 20.514 3.121 -6.636 1.00 82.81 177 HIS A CA 1
ATOM 1456 C C . HIS A 1 177 ? 19.505 3.928 -5.799 1.00 82.81 177 HIS A C 1
ATOM 1458 O O . HIS A 1 177 ? 18.760 3.355 -5.011 1.00 82.81 177 HIS A O 1
ATOM 1464 N N . VAL A 1 178 ? 19.485 5.251 -5.964 1.00 79.75 178 VAL A N 1
ATOM 1465 C CA . VAL A 1 178 ? 18.595 6.193 -5.259 1.00 79.75 178 VAL A CA 1
ATOM 1466 C C . VAL A 1 178 ? 17.747 7.026 -6.223 1.00 79.75 178 VAL A C 1
ATOM 1468 O O . VA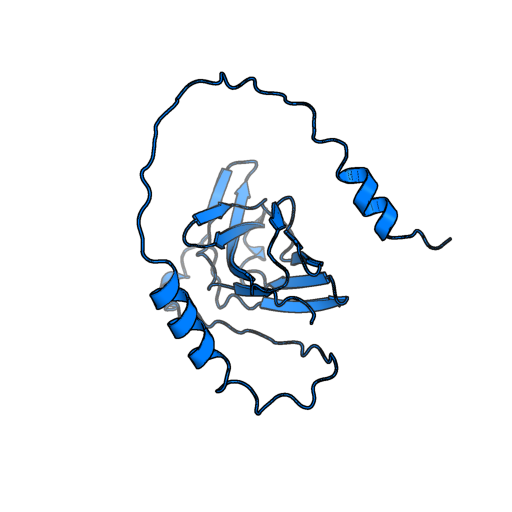L A 1 178 ? 16.951 7.855 -5.788 1.00 79.75 178 VAL A O 1
ATOM 1471 N N . THR A 1 179 ? 17.898 6.807 -7.531 1.00 82.69 179 THR A N 1
ATOM 1472 C CA . THR A 1 179 ? 17.208 7.575 -8.566 1.00 82.69 179 THR A CA 1
ATOM 1473 C C . THR A 1 179 ? 16.056 6.761 -9.133 1.00 82.69 179 THR A C 1
ATOM 1475 O O . THR A 1 179 ? 16.239 5.631 -9.587 1.00 82.69 179 THR A O 1
ATOM 1478 N N . ILE A 1 180 ? 14.868 7.361 -9.141 1.00 84.25 180 ILE A N 1
ATOM 1479 C CA . ILE A 1 180 ? 13.705 6.814 -9.838 1.00 84.25 180 ILE A CA 1
ATOM 1480 C C . ILE A 1 180 ? 13.938 6.978 -11.340 1.00 84.25 180 ILE A C 1
ATOM 1482 O O . ILE A 1 180 ? 13.967 8.104 -11.836 1.00 84.25 180 ILE A O 1
ATOM 1486 N N . LEU A 1 181 ? 14.107 5.866 -12.053 1.00 80.50 181 LEU A N 1
ATOM 1487 C CA . LEU A 1 181 ? 14.276 5.873 -13.507 1.00 80.50 181 LEU A CA 1
ATOM 1488 C C . LEU A 1 181 ? 12.931 5.955 -14.215 1.00 80.50 181 LEU A C 1
ATOM 1490 O O . LEU A 1 181 ? 12.768 6.682 -15.191 1.00 80.50 181 LEU A O 1
ATOM 1494 N N . THR A 1 182 ? 11.955 5.192 -13.731 1.00 81.25 182 THR A N 1
ATOM 1495 C CA . THR A 1 182 ? 10.600 5.179 -14.274 1.00 81.25 182 THR A CA 1
ATOM 1496 C C . THR A 1 182 ? 9.602 4.896 -13.165 1.00 81.25 182 THR A C 1
ATOM 1498 O O . THR A 1 182 ? 9.818 4.029 -12.325 1.00 81.25 182 THR A O 1
ATOM 1501 N N . ALA A 1 183 ? 8.480 5.612 -13.180 1.00 85.06 183 ALA A N 1
ATOM 1502 C CA . ALA A 1 183 ? 7.351 5.359 -12.298 1.00 85.06 183 ALA A CA 1
ATOM 1503 C C . ALA A 1 183 ? 6.115 4.999 -13.125 1.00 85.06 183 ALA A C 1
ATOM 1505 O O . ALA A 1 183 ? 5.783 5.676 -14.102 1.00 85.06 183 ALA A O 1
ATOM 1506 N N . GLY A 1 184 ? 5.423 3.942 -12.713 1.00 87.31 184 GLY A N 1
ATOM 1507 C CA . GLY A 1 184 ? 4.089 3.629 -13.198 1.00 87.31 184 GLY A CA 1
ATOM 1508 C C . GLY A 1 184 ? 3.049 4.629 -12.679 1.00 87.31 184 GLY A C 1
ATOM 1509 O O . GLY A 1 184 ? 3.342 5.458 -11.805 1.00 87.31 184 GLY A O 1
ATOM 1510 N N . PRO A 1 185 ? 1.816 4.570 -13.204 1.00 89.38 185 PRO A N 1
ATOM 1511 C CA . PRO A 1 185 ? 0.711 5.329 -12.640 1.00 89.38 185 PRO A CA 1
ATOM 1512 C C . PRO A 1 185 ? 0.379 4.828 -11.226 1.00 89.38 185 PRO A C 1
ATOM 1514 O O . PRO A 1 185 ? 0.686 3.693 -10.860 1.00 89.38 185 PRO A O 1
ATOM 1517 N N . TRP A 1 186 ? -0.263 5.690 -10.439 1.00 90.75 186 TRP A N 1
ATOM 1518 C CA . TRP A 1 186 ? -0.886 5.278 -9.183 1.00 90.75 186 TRP A CA 1
ATOM 1519 C C . TRP A 1 186 ? -2.051 4.329 -9.452 1.00 90.75 186 TRP A C 1
ATOM 1521 O O . TRP A 1 186 ? -2.784 4.512 -10.424 1.00 90.75 186 TRP A O 1
ATOM 1531 N N . SER A 1 187 ? -2.212 3.343 -8.574 1.00 90.62 187 SER A N 1
ATOM 1532 C CA . SER A 1 187 ? -3.380 2.475 -8.531 1.00 90.62 187 SER A CA 1
ATOM 1533 C C . SER A 1 187 ? -4.649 3.271 -8.245 1.00 90.62 187 SER A C 1
ATOM 1535 O O . SER A 1 187 ? -4.614 4.412 -7.776 1.00 90.62 187 SER A O 1
ATOM 1537 N N . ASP A 1 188 ? -5.784 2.610 -8.425 1.00 89.75 188 ASP A N 1
ATOM 1538 C CA . ASP A 1 188 ? -7.030 3.057 -7.820 1.00 89.75 188 ASP A CA 1
ATOM 1539 C C . ASP A 1 188 ? -6.928 3.050 -6.283 1.00 89.75 188 ASP A C 1
ATOM 1541 O O . ASP A 1 188 ? -6.073 2.377 -5.694 1.00 89.75 188 ASP A O 1
ATOM 1545 N N . ALA A 1 189 ? -7.805 3.816 -5.630 1.00 91.69 189 ALA A N 1
ATOM 1546 C CA . ALA A 1 189 ? -7.834 3.933 -4.176 1.00 91.69 189 ALA A CA 1
ATOM 1547 C C . ALA A 1 189 ? -8.251 2.607 -3.516 1.00 91.69 189 ALA A C 1
ATOM 1549 O O . ALA A 1 189 ? -9.390 2.155 -3.672 1.00 91.69 189 ALA A O 1
ATOM 1550 N N . ILE A 1 190 ? -7.356 2.027 -2.717 1.00 92.44 190 ILE A N 1
ATOM 1551 C CA . ILE A 1 190 ? -7.652 0.914 -1.813 1.00 92.44 190 ILE A CA 1
ATOM 1552 C C . ILE A 1 190 ? -8.285 1.513 -0.556 1.00 92.44 190 ILE A C 1
ATOM 1554 O O . ILE A 1 190 ? -7.623 2.200 0.225 1.00 92.44 190 ILE A O 1
ATOM 1558 N N . LYS A 1 191 ? -9.587 1.295 -0.366 1.00 93.06 191 LYS A N 1
ATOM 1559 C CA . LYS A 1 191 ? -10.328 1.869 0.764 1.00 93.06 191 LYS A CA 1
ATOM 1560 C C . LYS A 1 191 ? -10.111 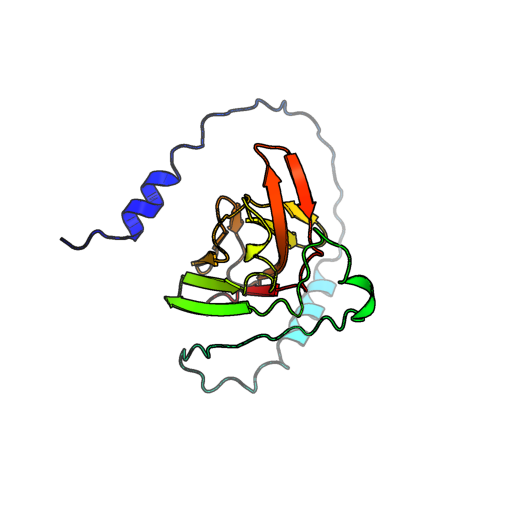1.034 2.018 1.00 93.06 191 LYS A C 1
ATOM 1562 O O . LYS A 1 191 ? -10.543 -0.112 2.086 1.00 93.06 191 LYS A O 1
ATOM 1567 N N . LEU A 1 192 ? -9.493 1.633 3.027 1.00 92.06 192 LEU A N 1
ATOM 1568 C CA . LEU A 1 192 ? -9.286 1.030 4.337 1.00 92.06 192 LEU A CA 1
ATOM 1569 C C . LEU A 1 192 ? -10.329 1.594 5.294 1.00 92.06 192 LEU A C 1
ATOM 1571 O O . LEU A 1 192 ? -10.389 2.804 5.501 1.00 92.06 192 LEU A O 1
ATOM 1575 N N . THR A 1 193 ? -11.171 0.725 5.849 1.00 91.06 193 THR A N 1
ATOM 1576 C CA . THR A 1 193 ? -12.199 1.102 6.826 1.00 91.06 193 THR A CA 1
ATOM 1577 C C . THR A 1 193 ? -12.027 0.258 8.075 1.00 91.06 193 THR A C 1
ATOM 1579 O O . THR A 1 193 ? -12.002 -0.967 7.996 1.00 91.06 193 THR A O 1
ATOM 1582 N N . PHE A 1 194 ? -11.922 0.918 9.221 1.00 87.62 194 PHE A N 1
ATOM 1583 C CA . PHE A 1 194 ? -11.729 0.292 10.518 1.00 87.62 194 PHE A CA 1
ATOM 1584 C C . PHE A 1 194 ? -12.933 0.621 11.389 1.00 87.62 194 PHE A C 1
ATOM 1586 O O . PHE A 1 194 ? -13.232 1.791 11.646 1.00 87.62 194 PHE A O 1
ATOM 1593 N N . VAL A 1 195 ? -13.640 -0.428 11.800 1.00 86.12 195 VAL A N 1
ATOM 1594 C CA . VAL A 1 195 ? -14.835 -0.333 12.635 1.00 86.12 195 VAL A CA 1
ATOM 1595 C C . VAL A 1 195 ? -14.456 -0.822 14.032 1.00 86.12 195 VAL A C 1
ATOM 1597 O O . VAL A 1 195 ? -13.959 -1.945 14.144 1.00 86.12 195 VAL A O 1
ATOM 1600 N N . PRO A 1 196 ? -14.648 -0.009 15.083 1.00 79.12 196 PRO A N 1
ATOM 1601 C CA . PRO A 1 196 ? -14.412 -0.445 16.454 1.00 79.12 196 PRO A CA 1
ATOM 1602 C C . PRO A 1 196 ? -15.279 -1.658 16.802 1.00 79.12 196 PRO A C 1
ATOM 1604 O O . PRO A 1 196 ? -16.440 -1.727 16.390 1.00 79.12 196 PRO A O 1
ATOM 1607 N N . SER A 1 197 ? -14.733 -2.602 17.570 1.00 76.81 197 SER A N 1
ATOM 1608 C CA . SER A 1 197 ? -15.537 -3.698 18.106 1.00 76.81 197 SER A CA 1
ATOM 1609 C C . SER A 1 197 ? -16.495 -3.162 19.185 1.00 76.81 197 SER A C 1
ATOM 1611 O O . SER A 1 197 ? -16.113 -2.327 20.010 1.00 76.81 197 SER A O 1
ATOM 1613 N N . THR A 1 198 ? -17.768 -3.566 19.105 1.00 73.38 198 THR A N 1
ATOM 1614 C CA . THR A 1 198 ? -18.839 -3.187 20.048 1.00 73.38 198 THR A CA 1
ATOM 1615 C C . THR A 1 198 ? -18.831 -4.046 21.295 1.00 73.38 198 THR A C 1
ATOM 1617 O O . THR A 1 198 ? -18.704 -5.280 21.117 1.00 73.38 198 THR A O 1
#

Sequence (198 aa):
MEFDSVEWFNRKVCHLDEVLVHIPSECHEQYEHNSNSDAIREKRRNLRENVSTTLSKLGSSVQVREQTCSSTLQSDQYNIPGRICPKQTIYHFHTGSPTQTDIEWMPPENSNSFQNLTYELELRKNGVRTRLINRHIPLIRIYTTDTKAILEKHCWSFQKSETYSCELFVRAVDVLHVTILTAGPWSDAIKLTFVPST

Foldseek 3Di:
DDDDPVVVVVVVVPPPPPDDDDDDDDDDDDDDDDPDPPVVVVVVVVVPPPPPPDDDDDDDDDDWDWDWDQPPDPPPVPPDPPAQDARTWTWTWDPPDPFKIKIATDGGPCNVSAPQKWKWKWKFDPNDIDTDDIGSHRMWMWGDALFWIDTPPDIDGDDNQDKDKIWMKMWIFRDDPHDTPYIYDIHPTDIDIDHHDD

pLDDT: mean 70.4, std 22.0, range [31.08, 95.0]

Radius of gyration: 23.22 Å; chains: 1; bounding box: 56×58×55 Å

Organism: Mytilus edulis (NCBI:txid6550)